Protein AF-A0A0C9Y1H5-F1 (afdb_monomer_lite)

Secondary structure (DSSP, 8-state):
-EEE--TTSSHHHHHHHHH--TTS---SS--GGGGS-EEEEEE-TT--EEEEEE-PPTT---TT--HHHHHHHHHHHHHHHHHTT-----EEEEEETT---TTHHHHHHHHHHHHHS-GGGEEEEEE-TT-TTS-HHHHHHHHHHHHHSTTSTTHHHHHTT-EEEE--SSHHHHHHHHHHHTTSPP---HHHHHHHTT--GGGSHHHHHHHHHHHHHHHHHHHHHHHHHHHHHHHHHHHHHHHHHHHHHHHHHHHHHHHHHHHHHHHHHHHHHHHHHHHHHHHHHHHHHHHHHHHHHHHHHHHHHHHHHHHHHHHHHTT-

Sequence (320 aa):
FRIIGPTGSGKSSFIARLTGDKSIEIGHTVEPAASEVRHYNYFDESGRSVTLVDSPGFDDSREGFTDADVLGKIAAFLEITFEQDKKLSGIIYLHWITDTSGGVSRRNLVMFRKLCGALENVFVVTTGWDHWEEDRETMEKRENELMRTPGKFFQPVIAAGGQFLRHDNTKGSARRIVERLLKNHPIPLQIQIEMRDGKTLEETAAGSELAAELKKVVDELRKEVKDLKEEMAVAIAEKDEALKELEAERSKIKAEMENISNEQATANKKLQDLERAQVVSREEQARIQSLLEIVREETDRKHRDLLRSMRHQVSVIFAL

Structure (mmCIF, N/CA/C/O backbone):
data_AF-A0A0C9Y1H5-F1
#
_entry.id   AF-A0A0C9Y1H5-F1
#
loop_
_atom_site.group_PDB
_atom_site.id
_atom_site.type_symbol
_atom_site.label_atom_id
_atom_site.label_alt_id
_atom_site.label_comp_id
_atom_site.label_asym_id
_atom_site.label_entity_id
_atom_site.label_seq_id
_atom_site.pdbx_PDB_ins_code
_atom_site.Cartn_x
_atom_site.Cartn_y
_atom_site.Cartn_z
_atom_site.occupancy
_atom_site.B_iso_or_equiv
_atom_site.auth_seq_id
_atom_site.auth_comp_id
_atom_site.auth_asym_id
_atom_site.auth_atom_id
_atom_site.pdbx_PDB_model_num
ATOM 1 N N . PHE A 1 1 ? -11.802 -4.758 21.066 1.00 84.81 1 PHE A N 1
ATOM 2 C CA . PHE A 1 1 ? -11.547 -3.784 19.986 1.00 84.81 1 PHE A CA 1
ATOM 3 C C . PHE A 1 1 ? -10.405 -4.258 19.131 1.00 84.81 1 PHE A C 1
ATOM 5 O O . PHE A 1 1 ? -9.531 -4.951 19.636 1.00 84.81 1 PHE A O 1
ATOM 12 N N . ARG A 1 2 ? -10.398 -3.874 17.861 1.00 84.44 2 ARG A N 1
ATOM 13 C CA . ARG A 1 2 ? -9.287 -4.173 16.965 1.00 84.44 2 ARG A CA 1
ATOM 14 C C . ARG A 1 2 ? -8.579 -2.891 16.566 1.00 84.44 2 ARG A C 1
ATOM 16 O O . ARG A 1 2 ? -9.241 -1.880 16.353 1.00 84.44 2 ARG A O 1
ATOM 23 N N . ILE A 1 3 ? -7.257 -2.949 16.486 1.00 86.62 3 ILE A N 1
ATOM 24 C CA . ILE A 1 3 ? -6.413 -1.832 16.076 1.00 86.62 3 ILE A CA 1
ATOM 25 C C . ILE A 1 3 ? -5.843 -2.162 14.699 1.00 86.62 3 ILE A C 1
ATOM 27 O O . ILE A 1 3 ? -5.320 -3.252 14.473 1.00 86.62 3 ILE A O 1
ATOM 31 N N . ILE A 1 4 ? -6.016 -1.235 13.760 1.00 82.19 4 ILE A N 1
ATOM 32 C CA . ILE A 1 4 ? -5.611 -1.378 12.358 1.00 82.19 4 ILE A CA 1
ATOM 33 C C . ILE A 1 4 ? -4.933 -0.080 11.924 1.00 82.19 4 ILE A C 1
ATOM 35 O O . ILE A 1 4 ? -5.177 0.982 12.489 1.00 82.19 4 ILE A O 1
ATOM 39 N N . GLY A 1 5 ? -4.062 -0.160 10.931 1.00 79.38 5 GLY A N 1
ATOM 40 C CA . GLY A 1 5 ? -3.414 0.986 10.308 1.00 79.38 5 GLY A CA 1
ATOM 41 C C . GLY A 1 5 ? -2.102 0.562 9.654 1.00 79.38 5 GLY A C 1
ATOM 42 O O . GLY A 1 5 ? -1.597 -0.524 9.970 1.00 79.38 5 GLY A O 1
ATOM 43 N N . PRO A 1 6 ? -1.530 1.401 8.781 1.00 76.06 6 PRO A N 1
ATOM 44 C CA . PRO A 1 6 ? -0.281 1.088 8.101 1.00 76.06 6 PRO A CA 1
ATOM 45 C C . PRO A 1 6 ? 0.884 0.935 9.089 1.00 76.06 6 PRO A C 1
ATOM 47 O O . PRO A 1 6 ? 0.808 1.312 10.268 1.00 76.06 6 PRO A O 1
ATOM 50 N N . THR A 1 7 ? 1.980 0.339 8.632 1.00 75.44 7 THR A N 1
ATOM 51 C CA . THR A 1 7 ? 3.232 0.315 9.400 1.00 75.44 7 THR A CA 1
ATOM 52 C C . THR A 1 7 ? 3.671 1.749 9.714 1.00 75.44 7 THR A C 1
ATOM 54 O O . THR A 1 7 ? 3.521 2.647 8.895 1.00 75.44 7 THR A O 1
ATOM 57 N N . GLY A 1 8 ? 4.135 1.991 10.943 1.00 77.81 8 GLY A N 1
ATOM 58 C CA . GLY A 1 8 ? 4.508 3.336 11.400 1.00 77.81 8 GLY A CA 1
ATOM 59 C C . GLY A 1 8 ? 3.354 4.221 11.895 1.00 77.81 8 GLY A C 1
ATOM 60 O O . GLY A 1 8 ? 3.620 5.256 12.491 1.00 77.81 8 GLY A O 1
ATOM 61 N N . SER A 1 9 ? 2.082 3.809 11.789 1.00 84.00 9 SER A N 1
ATOM 62 C CA . SER A 1 9 ? 0.943 4.623 12.268 1.00 84.00 9 SER A CA 1
ATOM 63 C C . SER A 1 9 ? 0.779 4.714 13.794 1.00 84.00 9 SER A C 1
ATOM 65 O O . SER A 1 9 ? -0.205 5.257 14.283 1.00 84.00 9 SER A O 1
ATOM 67 N N . GLY A 1 10 ? 1.710 4.160 14.576 1.00 86.62 10 GLY A N 1
ATOM 68 C CA . GLY A 1 10 ? 1.688 4.263 16.038 1.00 86.62 10 GLY A CA 1
ATOM 69 C C . GLY A 1 10 ? 0.829 3.228 16.776 1.00 86.62 10 GLY A C 1
ATOM 70 O O . GLY A 1 10 ? 0.530 3.448 17.946 1.00 86.62 10 GLY A O 1
ATOM 71 N N . LYS A 1 11 ? 0.467 2.092 16.153 1.00 87.38 11 LYS A N 1
ATOM 72 C CA . LYS A 1 11 ? -0.324 1.000 16.780 1.00 87.38 11 LYS A CA 1
ATOM 73 C C . LYS A 1 11 ? 0.255 0.525 18.113 1.00 87.38 11 LYS A C 1
ATOM 75 O O . LYS A 1 11 ? -0.410 0.641 19.141 1.00 87.38 11 LYS A O 1
ATOM 80 N N . SER A 1 12 ? 1.511 0.082 18.115 1.00 86.38 12 SER A N 1
ATOM 81 C CA . SER A 1 12 ? 2.185 -0.403 19.326 1.00 86.38 12 SER A CA 1
ATOM 82 C C . SER A 1 12 ? 2.308 0.689 20.390 1.00 86.38 12 SER A C 1
ATOM 84 O O . SER A 1 12 ? 2.066 0.425 21.565 1.00 86.38 12 SER A O 1
ATOM 86 N N . SER A 1 13 ? 2.597 1.936 19.985 1.00 89.94 13 SER A N 1
ATOM 87 C CA . SER A 1 13 ? 2.644 3.078 20.910 1.00 89.94 13 SER A CA 1
ATOM 88 C C . SER A 1 13 ? 1.281 3.318 21.559 1.00 89.94 13 SER A C 1
ATOM 90 O O . SER A 1 13 ? 1.187 3.385 22.780 1.00 89.94 13 SER A O 1
ATOM 92 N N . PHE A 1 14 ? 0.202 3.360 20.772 1.00 92.88 14 PHE A N 1
ATOM 93 C CA . PHE A 1 14 ? -1.158 3.537 21.281 1.00 92.88 14 PHE A CA 1
ATOM 94 C C . PHE A 1 14 ? -1.518 2.468 22.323 1.00 92.88 14 PHE A C 1
ATOM 96 O O . PHE A 1 14 ? -2.009 2.801 23.405 1.00 92.88 14 PHE A O 1
ATOM 103 N N . ILE A 1 15 ? -1.233 1.193 22.027 1.00 91.75 15 ILE A N 1
ATOM 104 C CA . ILE A 1 15 ? -1.486 0.076 22.948 1.00 91.75 15 ILE A CA 1
ATOM 105 C C . ILE A 1 15 ? -0.667 0.251 24.225 1.00 91.75 15 ILE A C 1
ATOM 107 O O . ILE A 1 15 ? -1.241 0.220 25.310 1.00 91.75 15 ILE A O 1
ATOM 111 N N . ALA A 1 16 ? 0.637 0.508 24.113 1.00 91.50 16 ALA A N 1
ATOM 112 C CA . ALA A 1 16 ? 1.521 0.705 25.259 1.00 91.50 16 ALA A CA 1
ATOM 113 C C . ALA A 1 16 ? 1.095 1.889 26.140 1.00 91.50 16 ALA A C 1
ATOM 115 O O . ALA A 1 16 ? 1.097 1.789 27.368 1.00 91.50 16 ALA A O 1
ATOM 116 N N . ARG A 1 17 ? 0.664 3.009 25.541 1.00 93.31 17 ARG A N 1
ATOM 117 C CA . ARG A 1 17 ? 0.128 4.163 26.283 1.00 93.31 17 ARG A CA 1
ATOM 118 C C . ARG A 1 17 ? -1.149 3.809 27.035 1.00 93.31 17 ARG A C 1
ATOM 120 O O . ARG A 1 17 ? -1.330 4.265 28.164 1.00 93.31 17 ARG A O 1
ATOM 127 N N . LEU A 1 18 ? -2.025 3.023 26.418 1.00 93.38 18 LEU A N 1
ATOM 128 C CA . LEU A 1 18 ? -3.312 2.636 26.981 1.00 93.38 18 LEU A CA 1
ATOM 129 C C . LEU A 1 18 ? -3.167 1.626 28.127 1.00 93.38 18 LEU A C 1
ATOM 131 O O . LEU A 1 18 ? -3.697 1.853 29.217 1.00 93.38 18 LEU A O 1
ATOM 135 N N . THR A 1 19 ? -2.441 0.533 27.893 1.00 90.50 19 THR A N 1
ATOM 136 C CA . THR A 1 19 ? -2.248 -0.551 28.869 1.00 90.50 19 THR A CA 1
ATOM 137 C C . THR A 1 19 ? -1.247 -0.167 29.956 1.00 90.50 19 THR A C 1
ATOM 139 O O . THR A 1 19 ? -1.363 -0.621 31.091 1.00 90.50 19 THR A O 1
ATOM 142 N N . GLY A 1 20 ? -0.289 0.711 29.642 1.00 86.75 20 GLY A N 1
ATOM 143 C CA . GLY A 1 20 ? 0.871 0.980 30.491 1.00 86.75 20 GLY A CA 1
ATOM 144 C C . GLY A 1 20 ? 1.900 -0.155 30.483 1.00 86.75 20 GLY A C 1
ATOM 145 O O . GLY A 1 20 ? 2.791 -0.162 31.332 1.00 86.75 20 GLY A O 1
ATOM 146 N N . ASP A 1 21 ? 1.769 -1.107 29.557 1.00 84.88 21 ASP A N 1
ATOM 147 C CA . ASP A 1 21 ? 2.664 -2.250 29.426 1.00 84.88 21 ASP A CA 1
ATOM 148 C C . ASP A 1 21 ? 3.998 -1.819 28.804 1.00 84.88 21 ASP A C 1
ATOM 150 O O . ASP A 1 21 ? 4.060 -1.351 27.667 1.00 84.88 21 ASP A O 1
ATOM 154 N N . LYS A 1 22 ? 5.073 -1.969 29.581 1.00 78.06 22 LYS A N 1
ATOM 155 C CA . LYS A 1 22 ? 6.439 -1.606 29.183 1.00 78.06 22 LYS A CA 1
ATOM 156 C C . LYS A 1 22 ? 7.150 -2.703 28.390 1.00 78.06 22 LYS A C 1
ATOM 158 O O . LYS A 1 22 ? 8.239 -2.448 27.893 1.00 78.06 22 LYS A O 1
ATOM 163 N N . SER A 1 23 ? 6.575 -3.904 28.309 1.00 76.44 23 SER A N 1
ATOM 164 C CA . SER A 1 23 ? 7.129 -5.017 27.527 1.00 76.44 23 SER A CA 1
ATOM 165 C C . SER A 1 23 ? 6.807 -4.912 26.035 1.00 76.44 23 SER A C 1
ATOM 167 O O . SER A 1 23 ? 7.396 -5.619 25.223 1.00 76.44 23 SER A O 1
ATOM 169 N N . ILE A 1 24 ? 5.888 -4.016 25.663 1.00 77.94 24 ILE A N 1
ATOM 170 C CA . ILE A 1 24 ? 5.556 -3.747 24.268 1.00 77.94 24 ILE A CA 1
ATOM 171 C C . ILE A 1 24 ? 6.726 -2.998 23.634 1.00 77.94 24 ILE A C 1
ATOM 173 O O . ILE A 1 24 ? 6.962 -1.825 23.926 1.00 77.94 24 ILE A O 1
ATOM 177 N N . GLU A 1 25 ? 7.446 -3.681 22.751 1.00 66.00 25 GLU A N 1
ATOM 178 C CA . GLU A 1 25 ? 8.516 -3.085 21.962 1.00 66.00 25 GLU A CA 1
ATOM 179 C C . GLU A 1 25 ? 7.945 -2.015 21.020 1.00 66.00 25 GLU A C 1
ATOM 181 O O . GLU A 1 25 ? 7.149 -2.286 20.117 1.00 66.00 25 GLU A O 1
ATOM 186 N N . ILE A 1 26 ? 8.344 -0.766 21.261 1.00 65.69 26 ILE A N 1
ATOM 187 C CA . ILE A 1 26 ? 8.056 0.381 20.402 1.00 65.69 26 ILE A CA 1
ATOM 188 C C . ILE A 1 26 ? 9.334 0.641 19.606 1.00 65.69 26 ILE A C 1
ATOM 190 O O . ILE A 1 26 ? 10.298 1.180 20.144 1.00 65.69 26 ILE A O 1
ATOM 194 N N . GLY A 1 27 ? 9.361 0.232 18.340 1.00 50.47 27 GLY A N 1
ATOM 195 C CA . GLY A 1 27 ? 10.538 0.364 17.484 1.00 50.47 27 GLY A CA 1
ATOM 196 C C . GLY A 1 27 ? 10.175 0.718 16.045 1.00 50.47 27 GLY A C 1
ATOM 197 O O . GLY A 1 27 ? 9.124 0.326 15.544 1.00 50.47 27 GLY A O 1
ATOM 198 N N . HIS A 1 28 ? 11.064 1.470 15.391 1.00 44.12 28 HIS A N 1
ATOM 199 C CA . HIS A 1 28 ? 11.051 1.735 13.944 1.00 44.12 28 HIS A CA 1
ATOM 200 C C . HIS A 1 28 ? 11.725 0.610 13.137 1.00 44.12 28 HIS A C 1
ATOM 202 O O . HIS A 1 28 ? 11.784 0.667 11.911 1.00 44.12 28 HIS A O 1
ATOM 208 N N . THR A 1 29 ? 12.262 -0.401 13.821 1.00 36.56 29 THR A N 1
ATOM 209 C CA . THR A 1 29 ? 12.880 -1.581 13.227 1.00 36.56 29 THR A CA 1
ATOM 210 C C . THR A 1 29 ? 11.805 -2.572 12.799 1.00 36.56 29 THR A C 1
ATOM 212 O O . THR A 1 29 ? 10.995 -3.032 13.601 1.00 36.56 29 THR A O 1
ATOM 215 N N . VAL A 1 30 ? 11.808 -2.887 11.505 1.00 41.94 30 VAL A N 1
ATOM 216 C CA . VAL A 1 30 ? 10.928 -3.847 10.827 1.00 41.94 30 VAL A CA 1
ATOM 217 C C . VAL A 1 30 ? 11.330 -5.285 11.201 1.00 41.94 30 VAL A C 1
ATOM 219 O O . VAL A 1 30 ?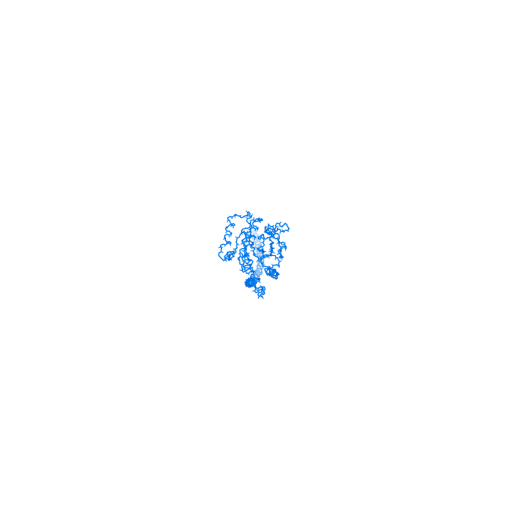 11.660 -6.097 10.344 1.00 41.94 30 VAL A O 1
ATOM 222 N N . GLU A 1 31 ? 11.361 -5.610 12.493 1.00 37.72 31 GLU A N 1
ATOM 223 C CA . GLU A 1 31 ? 11.489 -6.993 12.961 1.00 37.72 31 GLU A CA 1
ATOM 224 C C . GLU A 1 31 ? 10.101 -7.637 13.146 1.00 37.72 31 GLU A C 1
ATOM 226 O O . GLU A 1 31 ? 9.101 -6.928 13.292 1.00 37.72 31 GLU A O 1
ATOM 231 N N . PRO A 1 32 ? 9.984 -8.981 13.091 1.00 43.03 32 PRO A N 1
ATOM 232 C CA . PRO A 1 32 ? 8.758 -9.703 12.731 1.00 43.03 32 PRO A CA 1
ATOM 233 C C . PRO A 1 32 ? 7.642 -9.694 13.787 1.00 43.03 32 PRO A C 1
ATOM 235 O O . PRO A 1 32 ? 6.776 -10.560 13.769 1.00 43.03 32 PRO A O 1
ATOM 238 N N . ALA A 1 33 ? 7.605 -8.723 14.697 1.00 42.78 33 ALA A N 1
ATOM 239 C CA . ALA A 1 33 ? 6.589 -8.622 15.737 1.00 42.78 33 ALA A CA 1
ATOM 240 C C . ALA A 1 33 ? 5.158 -8.448 15.187 1.00 42.78 33 ALA A C 1
ATOM 242 O O . ALA A 1 33 ? 4.194 -8.804 15.861 1.00 42.78 33 ALA A O 1
ATOM 243 N N . ALA A 1 34 ? 5.018 -7.952 13.953 1.00 49.59 34 ALA A N 1
ATOM 244 C CA . ALA A 1 34 ? 3.736 -7.703 13.297 1.00 49.59 34 ALA A CA 1
ATOM 245 C C . ALA A 1 34 ? 3.203 -8.892 12.473 1.00 49.59 34 ALA A C 1
ATOM 247 O O . ALA A 1 34 ? 2.250 -8.719 11.723 1.00 49.59 34 ALA A O 1
ATOM 248 N N . SER A 1 35 ? 3.826 -10.081 12.480 1.00 52.34 35 SER A N 1
ATOM 249 C CA . SER A 1 35 ? 3.322 -11.224 11.686 1.00 52.34 35 SER A CA 1
ATOM 250 C C . SER A 1 35 ? 2.204 -11.999 12.391 1.00 52.34 35 SER A C 1
ATOM 252 O O . SER A 1 35 ? 1.493 -12.750 11.727 1.00 52.34 35 SER A O 1
ATOM 254 N N . GLU A 1 36 ? 1.999 -11.809 13.692 1.00 62.31 36 GLU A N 1
ATOM 255 C CA . GLU A 1 36 ? 0.990 -12.527 14.474 1.00 62.31 36 GLU A CA 1
ATOM 256 C C . GLU A 1 36 ? -0.074 -11.580 15.026 1.00 62.31 36 GLU A C 1
ATOM 258 O O . GLU A 1 36 ? 0.200 -10.422 15.342 1.00 62.31 36 GLU A O 1
ATOM 263 N N . VAL A 1 37 ? -1.305 -12.081 15.144 1.00 70.56 37 VAL A N 1
ATOM 264 C CA . VAL A 1 37 ? -2.388 -11.366 15.824 1.00 70.56 37 VAL A CA 1
ATOM 265 C C . VAL A 1 37 ? -2.118 -11.423 17.326 1.00 70.56 37 VAL A C 1
ATOM 267 O O . VAL A 1 37 ? -2.074 -12.507 17.908 1.00 70.56 37 VAL A O 1
ATOM 270 N N . ARG A 1 38 ? -1.925 -10.265 17.962 1.00 79.12 38 ARG A N 1
ATOM 271 C CA . ARG A 1 38 ? -1.592 -10.169 19.390 1.00 79.12 38 ARG A CA 1
ATOM 272 C C . ARG A 1 38 ? -2.760 -9.642 20.202 1.00 79.12 38 ARG A C 1
ATOM 274 O O . ARG A 1 38 ? -3.546 -8.813 19.748 1.00 79.12 38 ARG A O 1
ATOM 281 N N . H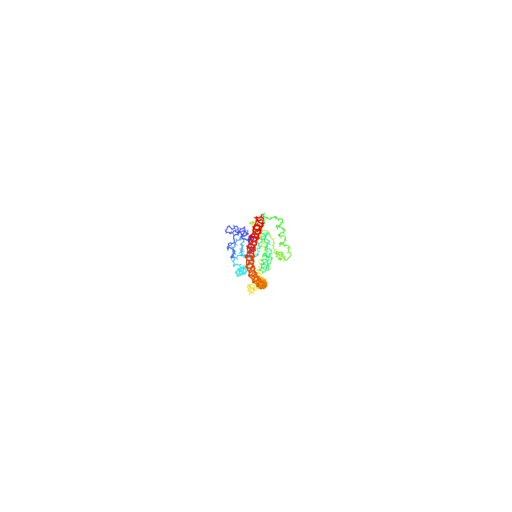IS A 1 39 ? -2.835 -10.113 21.439 1.00 83.00 39 HIS A N 1
ATOM 282 C CA . HIS A 1 39 ? -3.885 -9.765 22.380 1.00 83.00 39 HIS A CA 1
ATOM 283 C C . HIS A 1 39 ? -3.319 -8.988 23.554 1.00 83.00 39 HIS A C 1
ATOM 285 O O . HIS A 1 39 ? -2.407 -9.452 24.232 1.00 83.00 39 HIS A O 1
ATOM 291 N N . TYR A 1 40 ? -3.928 -7.845 23.839 1.00 87.88 40 TYR A N 1
ATOM 292 C CA . TYR A 1 40 ? -3.607 -7.035 25.003 1.00 87.88 40 TYR A CA 1
ATOM 293 C C . TYR A 1 40 ? -4.873 -6.778 25.803 1.00 87.88 40 TYR A C 1
ATOM 295 O O . TYR A 1 40 ? -5.926 -6.497 25.233 1.00 87.88 40 TYR A O 1
ATOM 303 N N . ASN A 1 41 ? -4.783 -6.859 27.126 1.00 87.50 41 ASN A N 1
ATOM 304 C CA . ASN A 1 41 ? -5.915 -6.577 27.998 1.00 87.50 41 ASN A CA 1
ATOM 305 C C . ASN A 1 41 ? -5.744 -5.206 28.647 1.00 87.50 41 ASN A C 1
ATOM 307 O O . ASN A 1 41 ? -4.690 -4.873 29.184 1.00 87.50 41 ASN A O 1
ATOM 311 N N . TYR A 1 42 ? -6.813 -4.425 28.606 1.00 89.56 42 TYR A N 1
ATOM 312 C CA . TYR A 1 42 ? -6.957 -3.160 29.304 1.00 89.56 42 TYR A CA 1
ATOM 313 C C . TYR A 1 42 ? -8.169 -3.256 30.230 1.00 89.56 42 TYR A C 1
ATOM 315 O O . TYR A 1 42 ? -9.185 -3.834 29.855 1.00 89.56 42 TYR A O 1
ATOM 323 N N . PHE A 1 43 ? -8.073 -2.692 31.429 1.00 89.19 43 PHE A N 1
ATOM 324 C CA . PHE A 1 43 ? -9.210 -2.568 32.335 1.00 89.19 43 PHE A CA 1
ATOM 325 C C . PHE A 1 43 ? -9.607 -1.102 32.412 1.00 89.19 43 PHE A C 1
ATOM 327 O O . PHE A 1 43 ? -8.761 -0.244 32.683 1.00 89.19 43 PHE A O 1
ATOM 334 N N . ASP A 1 44 ? -10.879 -0.817 32.145 1.00 85.94 44 ASP A N 1
ATOM 335 C CA . ASP A 1 44 ? -11.405 0.528 32.348 1.00 85.94 44 ASP A CA 1
ATOM 336 C C . ASP A 1 44 ? -11.566 0.847 33.845 1.00 85.94 44 ASP A C 1
ATOM 338 O O . ASP A 1 44 ? -11.359 0.001 34.718 1.00 85.94 44 ASP A O 1
ATOM 342 N N . GLU A 1 45 ? -11.942 2.086 34.156 1.00 83.38 45 GLU A N 1
ATOM 343 C CA . GLU A 1 45 ? -12.159 2.526 35.541 1.00 83.38 45 GLU A CA 1
ATOM 344 C C . GLU A 1 45 ? -13.268 1.763 36.276 1.00 83.38 45 GLU A C 1
ATOM 346 O O . GLU A 1 45 ? -13.267 1.724 37.504 1.00 83.38 45 GLU A O 1
ATOM 351 N N . SER A 1 46 ? -14.198 1.146 35.544 1.00 85.62 46 SER A N 1
ATOM 352 C CA . SER A 1 46 ? -15.273 0.331 36.114 1.00 85.62 46 SER A CA 1
ATOM 353 C C . SER A 1 46 ? -14.860 -1.125 36.358 1.00 85.62 46 SER A C 1
ATOM 355 O O . SER A 1 46 ? -15.654 -1.910 36.873 1.00 85.62 46 SER A O 1
ATOM 357 N N . GLY A 1 47 ? -13.629 -1.499 35.991 1.00 86.31 47 GLY A N 1
ATOM 358 C CA . GLY A 1 47 ? -13.130 -2.871 36.056 1.00 86.31 47 GLY A CA 1
ATOM 359 C C . GLY A 1 47 ? -13.557 -3.743 34.871 1.00 86.31 47 GLY A C 1
ATOM 360 O O . GLY A 1 47 ? -13.316 -4.951 34.882 1.00 86.31 47 GLY A O 1
ATOM 361 N N . ARG A 1 48 ? -14.167 -3.169 33.826 1.00 87.38 48 ARG A N 1
ATOM 362 C CA . ARG A 1 48 ? -14.511 -3.902 32.603 1.00 87.38 48 ARG A CA 1
ATOM 363 C C . ARG A 1 48 ? -13.233 -4.246 31.848 1.00 87.38 48 ARG A C 1
ATOM 365 O O . ARG A 1 48 ? -12.429 -3.368 31.535 1.00 87.38 48 ARG A O 1
ATOM 372 N N . SER A 1 49 ? -13.076 -5.522 31.508 1.00 88.25 49 SER A N 1
ATOM 373 C CA . SER A 1 49 ? -11.972 -5.978 30.666 1.00 88.25 49 SER A CA 1
ATOM 374 C C . SER A 1 49 ? -12.243 -5.662 29.195 1.00 88.25 49 SER A C 1
ATOM 376 O O . SER A 1 49 ? -13.313 -5.956 28.659 1.00 8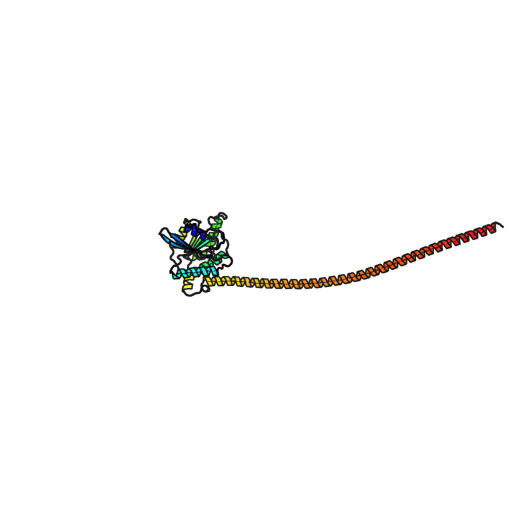8.25 49 SER A O 1
ATOM 378 N N . VAL A 1 50 ? -11.253 -5.068 28.543 1.00 87.88 50 VAL A N 1
ATOM 379 C CA . VAL A 1 50 ? -11.235 -4.731 27.126 1.00 87.88 50 VAL A CA 1
ATOM 380 C C . VAL A 1 50 ? -10.055 -5.445 26.491 1.00 87.88 50 VAL A C 1
ATOM 382 O O . VAL A 1 50 ? -8.900 -5.128 26.770 1.00 87.88 50 VAL A O 1
ATOM 385 N N . THR A 1 51 ? -10.342 -6.375 25.586 1.00 87.25 51 THR A N 1
ATOM 386 C CA . THR A 1 51 ? -9.306 -7.003 24.765 1.00 87.25 51 THR A CA 1
ATOM 387 C C . THR A 1 51 ? -9.046 -6.149 23.529 1.00 87.25 51 THR A C 1
ATOM 389 O O . THR A 1 51 ? -9.957 -5.873 22.740 1.00 87.25 51 THR A O 1
ATOM 392 N N . LEU A 1 52 ? -7.801 -5.723 23.366 1.00 87.75 52 LEU A N 1
ATOM 393 C CA . LEU A 1 52 ? -7.263 -5.075 22.181 1.00 87.75 52 LEU A CA 1
ATOM 394 C C . LEU A 1 52 ? -6.594 -6.145 21.329 1.00 87.75 52 LEU A C 1
ATOM 396 O O . LEU A 1 52 ? -5.759 -6.905 21.816 1.00 87.75 52 LEU A O 1
ATOM 400 N N . VAL A 1 53 ? -6.985 -6.194 20.067 1.00 83.19 53 VAL A N 1
ATOM 401 C CA . VAL A 1 53 ? -6.408 -7.091 19.076 1.00 83.19 53 VAL A CA 1
ATOM 402 C C . VAL A 1 53 ? -5.525 -6.246 18.177 1.00 83.19 53 VAL A C 1
ATOM 404 O O . VAL A 1 53 ? -6.040 -5.398 17.442 1.00 83.19 53 VAL A O 1
ATOM 407 N N . ASP A 1 54 ? -4.218 -6.451 18.276 1.00 81.38 54 ASP A N 1
ATOM 408 C CA . ASP A 1 54 ? -3.253 -5.896 17.337 1.00 81.38 54 ASP A CA 1
ATOM 409 C C . ASP A 1 54 ? -3.097 -6.862 16.168 1.00 81.38 54 ASP A C 1
ATOM 411 O O . ASP A 1 54 ? -2.978 -8.074 16.355 1.00 81.38 54 ASP A O 1
ATOM 415 N N . SER A 1 55 ? -3.151 -6.329 14.957 1.00 70.12 55 SER A N 1
ATOM 416 C CA . SER A 1 55 ? -3.057 -7.120 13.736 1.00 70.12 55 SER A CA 1
ATOM 417 C C . SER A 1 55 ? -2.142 -6.421 12.740 1.00 70.12 55 SER A C 1
ATOM 419 O O . SER A 1 55 ? -2.134 -5.184 12.715 1.00 70.12 55 SER A O 1
ATOM 421 N N . PRO A 1 56 ? -1.430 -7.181 11.887 1.00 66.31 56 PRO A N 1
ATOM 422 C CA . PRO A 1 56 ? -0.745 -6.597 10.745 1.00 66.31 56 PRO A CA 1
ATOM 423 C C . PRO A 1 56 ? -1.696 -5.693 9.945 1.00 66.31 56 PRO A C 1
ATOM 425 O O . PRO A 1 56 ? -2.889 -5.987 9.810 1.00 66.31 56 PRO A O 1
ATOM 428 N N . GLY A 1 57 ? -1.172 -4.568 9.458 1.00 66.00 57 GLY A N 1
ATOM 429 C CA . GLY A 1 57 ? -1.897 -3.718 8.515 1.00 66.00 57 GLY A CA 1
ATOM 430 C C . GLY A 1 57 ? -1.864 -4.333 7.119 1.00 66.00 57 GLY A C 1
ATOM 431 O O . GLY A 1 57 ? -0.955 -5.100 6.815 1.00 66.00 57 GLY A O 1
ATOM 432 N N . PHE A 1 58 ? -2.823 -3.972 6.266 1.00 62.41 58 PHE A N 1
ATOM 433 C CA . PHE A 1 58 ? -2.595 -4.088 4.823 1.00 62.41 58 PHE A CA 1
ATOM 434 C C . PHE A 1 58 ? -1.463 -3.116 4.444 1.00 62.41 58 PHE A C 1
ATOM 436 O O . PHE A 1 58 ? -1.205 -2.174 5.201 1.00 62.41 58 PHE A O 1
ATOM 443 N N . ASP A 1 59 ? -0.760 -3.348 3.341 1.00 62.06 59 ASP A N 1
ATOM 444 C CA . ASP A 1 59 ? 0.470 -2.627 2.957 1.00 62.06 59 ASP A CA 1
ATOM 445 C C . ASP A 1 59 ? 1.696 -2.893 3.848 1.00 62.06 59 ASP A C 1
ATOM 447 O O . ASP A 1 59 ? 2.616 -2.075 3.963 1.00 62.06 59 ASP A O 1
ATOM 451 N N . ASP A 1 60 ? 1.725 -4.045 4.502 1.00 63.03 60 ASP A N 1
ATOM 452 C CA . ASP A 1 60 ? 2.910 -4.487 5.215 1.00 63.03 60 ASP A CA 1
ATOM 453 C C . ASP A 1 60 ? 3.970 -4.962 4.210 1.00 63.03 60 ASP A C 1
ATOM 455 O O . ASP A 1 60 ? 3.925 -6.082 3.712 1.00 63.03 60 ASP A O 1
ATOM 459 N N . SER A 1 61 ? 4.922 -4.082 3.890 1.00 55.06 61 SER A N 1
ATOM 460 C CA . SER A 1 61 ? 5.950 -4.286 2.861 1.00 55.06 61 SER A CA 1
ATOM 461 C C . SER A 1 61 ? 7.070 -5.256 3.264 1.00 55.06 61 SER A C 1
ATOM 463 O O . SER A 1 61 ? 8.196 -5.140 2.774 1.00 55.06 61 SER A O 1
ATOM 465 N N . ARG A 1 62 ? 6.811 -6.173 4.199 1.00 64.19 62 ARG A N 1
ATOM 466 C CA . ARG A 1 62 ? 7.766 -7.220 4.572 1.00 64.19 62 ARG A CA 1
ATOM 467 C C . ARG A 1 62 ? 7.882 -8.236 3.441 1.00 64.19 62 ARG A C 1
ATOM 469 O O . ARG A 1 62 ? 6.892 -8.653 2.846 1.00 64.19 62 ARG A O 1
ATOM 476 N N . GLU A 1 63 ? 9.113 -8.640 3.154 1.00 51.88 63 GLU A N 1
ATOM 477 C CA . GLU A 1 63 ? 9.405 -9.599 2.094 1.00 51.88 63 GLU A CA 1
ATOM 478 C C . GLU A 1 63 ? 8.645 -10.917 2.329 1.00 51.88 63 GLU A C 1
ATOM 480 O O . GLU A 1 63 ? 8.713 -11.505 3.409 1.00 51.88 63 GLU A O 1
ATOM 485 N N . GLY A 1 64 ? 7.879 -11.354 1.325 1.00 56.00 64 GLY A N 1
ATOM 486 C CA . GLY A 1 64 ? 7.082 -12.582 1.389 1.00 56.00 64 GLY A CA 1
ATOM 487 C C . GLY A 1 64 ? 5.771 -12.492 2.180 1.00 56.00 64 GLY A C 1
ATOM 488 O O . GLY A 1 64 ? 5.157 -13.530 2.409 1.00 56.00 64 GLY A O 1
ATOM 489 N N . PHE A 1 65 ? 5.328 -11.299 2.593 1.00 66.75 65 PHE A N 1
ATOM 490 C CA . PHE A 1 65 ? 4.042 -11.099 3.264 1.00 66.75 65 PHE A CA 1
ATOM 491 C C . PHE A 1 65 ? 3.105 -10.255 2.393 1.00 66.75 65 PHE A C 1
ATOM 493 O O . PHE A 1 65 ? 3.449 -9.147 1.990 1.00 66.75 65 PHE A O 1
ATOM 500 N N . THR A 1 66 ? 1.934 -10.796 2.057 1.00 71.19 66 THR A N 1
ATOM 501 C CA . THR A 1 66 ? 0.993 -10.182 1.109 1.00 71.19 66 THR A CA 1
ATOM 502 C C . THR A 1 66 ? -0.299 -9.727 1.787 1.00 71.19 66 THR A C 1
ATOM 504 O O . THR A 1 66 ? -0.676 -10.229 2.846 1.00 71.19 66 THR A O 1
ATOM 507 N N . ASP A 1 67 ? -1.049 -8.829 1.142 1.00 73.19 67 ASP A N 1
ATOM 508 C CA . ASP A 1 67 ? -2.379 -8.424 1.624 1.00 73.19 67 ASP A CA 1
ATOM 509 C C . ASP A 1 67 ? -3.364 -9.607 1.709 1.00 73.19 67 ASP A C 1
ATOM 511 O O . ASP A 1 67 ? -4.267 -9.602 2.548 1.00 73.19 67 ASP A O 1
ATOM 515 N N . ALA A 1 68 ? -3.164 -10.656 0.900 1.00 74.06 68 ALA A N 1
ATOM 516 C CA . ALA A 1 68 ? -3.919 -11.904 1.003 1.00 74.06 68 ALA A CA 1
ATOM 517 C C . ALA A 1 68 ? -3.605 -12.654 2.307 1.00 74.06 68 ALA A C 1
ATOM 519 O O . ALA A 1 68 ? -4.523 -13.141 2.969 1.00 74.06 68 ALA A O 1
ATOM 520 N N . ASP A 1 69 ? -2.337 -12.681 2.727 1.00 73.69 69 ASP A N 1
ATOM 521 C CA . ASP A 1 69 ? -1.931 -13.274 4.005 1.00 73.69 69 ASP A CA 1
ATOM 522 C C . ASP A 1 69 ? -2.496 -12.484 5.190 1.00 73.69 69 ASP A C 1
ATOM 524 O O . ASP A 1 69 ? -2.952 -13.069 6.178 1.00 73.69 69 ASP A O 1
ATOM 528 N N . VAL A 1 70 ? -2.504 -11.150 5.088 1.00 75.19 70 VAL A N 1
ATOM 529 C CA . VAL A 1 70 ? -3.139 -10.267 6.077 1.00 75.19 70 VAL A CA 1
ATOM 530 C C . VAL A 1 70 ? -4.629 -10.586 6.172 1.00 75.19 70 VAL A C 1
ATOM 532 O O . VAL A 1 70 ? -5.134 -10.839 7.268 1.00 75.19 70 VAL A O 1
ATOM 535 N N . LEU A 1 71 ? -5.331 -10.637 5.037 1.00 76.12 71 LEU A N 1
ATOM 536 C CA . LEU A 1 71 ? -6.756 -10.954 4.983 1.00 76.12 71 LEU A CA 1
ATOM 537 C C . LEU A 1 71 ? -7.058 -12.345 5.565 1.00 76.12 71 LEU A C 1
ATOM 539 O O . LEU A 1 71 ? -7.991 -12.483 6.356 1.00 76.12 71 LEU A O 1
ATOM 543 N N . GLY A 1 72 ? -6.245 -13.353 5.243 1.00 75.50 72 GLY A N 1
ATOM 544 C CA . GLY A 1 72 ? -6.376 -14.711 5.775 1.00 75.50 72 GLY A CA 1
ATOM 545 C C . GLY A 1 72 ? -6.217 -14.773 7.294 1.00 75.50 72 GLY A C 1
ATOM 546 O O . GLY A 1 72 ? -7.058 -15.348 7.984 1.00 75.50 72 GLY A O 1
ATOM 547 N N . LYS A 1 73 ? -5.195 -14.107 7.848 1.00 75.88 73 LYS A N 1
ATOM 548 C CA . LYS A 1 73 ? -4.983 -14.029 9.308 1.00 75.88 73 LYS A CA 1
ATOM 549 C C . LYS A 1 73 ? -6.139 -13.338 10.022 1.00 75.88 73 LYS A C 1
ATOM 551 O O . LYS A 1 73 ? -6.532 -13.736 11.117 1.00 75.88 73 LYS A O 1
ATOM 556 N N . ILE A 1 74 ? -6.696 -12.309 9.393 1.00 74.62 74 ILE A N 1
ATOM 557 C CA . ILE A 1 74 ? -7.869 -11.596 9.891 1.00 74.62 74 ILE A CA 1
ATOM 558 C C . ILE A 1 74 ? -9.093 -12.499 9.910 1.00 74.62 74 ILE A C 1
ATOM 560 O O . ILE A 1 74 ? -9.792 -12.535 10.920 1.00 74.62 74 ILE A O 1
ATOM 564 N N . ALA A 1 75 ? -9.357 -13.200 8.811 1.00 75.00 75 ALA A N 1
ATOM 565 C CA . ALA A 1 75 ? -10.505 -14.083 8.685 1.00 75.00 75 ALA A CA 1
ATOM 566 C C . ALA A 1 75 ? -10.444 -15.213 9.719 1.00 75.00 75 ALA A C 1
ATOM 568 O O . ALA A 1 75 ? -11.385 -15.367 10.491 1.00 75.00 75 ALA A O 1
ATOM 569 N N . ALA A 1 76 ? -9.297 -15.892 9.831 1.00 76.00 76 ALA A N 1
ATOM 570 C CA . ALA A 1 76 ? -9.082 -16.951 10.817 1.00 76.00 76 ALA A CA 1
ATOM 571 C C . ALA A 1 76 ? -9.295 -16.457 12.259 1.00 76.00 76 ALA A C 1
ATOM 573 O O . ALA A 1 76 ? -9.931 -17.119 13.078 1.00 76.00 76 ALA A O 1
ATOM 574 N N . PHE A 1 77 ? -8.812 -15.252 12.576 1.00 74.19 77 PHE A N 1
ATOM 575 C CA . PHE A 1 77 ? -9.048 -14.641 13.882 1.00 74.19 77 PHE A CA 1
ATOM 576 C C . PHE A 1 77 ? -10.539 -14.358 14.144 1.00 74.19 77 PHE A C 1
ATOM 578 O O . PHE A 1 77 ? -11.063 -14.593 15.240 1.00 74.19 77 PHE A O 1
ATOM 585 N N . LEU A 1 78 ? -11.230 -13.816 13.142 1.00 71.69 78 LEU A N 1
ATOM 586 C CA . LEU A 1 78 ? -12.642 -13.467 13.245 1.00 71.69 78 LEU A CA 1
ATOM 587 C C . LEU A 1 78 ? -13.545 -14.700 13.320 1.00 71.69 78 LEU A C 1
ATOM 589 O O . LEU A 1 78 ? -14.578 -14.624 13.979 1.00 71.69 78 LEU A O 1
ATOM 593 N N . GLU A 1 79 ? -13.140 -15.812 12.713 1.00 70.12 79 GLU A N 1
ATOM 594 C CA . GLU A 1 79 ? -13.805 -17.113 12.789 1.00 70.12 79 GLU A CA 1
ATOM 595 C C . GLU A 1 79 ? -13.725 -17.696 14.209 1.00 70.12 79 GLU A C 1
ATOM 597 O O . GLU A 1 79 ? -14.759 -17.911 14.839 1.00 70.12 79 GLU A O 1
ATOM 602 N N . ILE A 1 80 ? -12.518 -17.789 14.788 1.00 69.31 80 ILE A N 1
ATOM 603 C CA . ILE A 1 80 ? -12.308 -18.275 16.168 1.00 69.31 80 ILE A CA 1
ATOM 604 C C . ILE A 1 80 ? -13.097 -17.441 17.187 1.00 69.31 80 ILE A C 1
ATOM 606 O O . ILE A 1 80 ? -13.671 -17.962 18.146 1.00 69.31 80 ILE A O 1
ATOM 610 N N . THR A 1 81 ? -13.111 -16.117 17.023 1.00 67.19 81 THR A N 1
ATOM 611 C CA . THR A 1 81 ? -13.838 -15.235 17.950 1.00 67.19 81 THR A CA 1
ATOM 612 C C . THR A 1 81 ? -15.348 -15.295 17.764 1.00 67.19 81 THR A C 1
ATOM 614 O O . THR A 1 81 ? -16.082 -15.165 18.747 1.00 67.19 81 THR A O 1
ATOM 617 N N . PHE A 1 82 ? -15.815 -15.543 16.542 1.00 65.25 82 PHE A N 1
ATOM 618 C CA . PHE A 1 82 ? -17.230 -15.719 16.250 1.00 65.25 82 PHE A CA 1
ATOM 619 C C . PHE A 1 82 ? -17.786 -17.014 16.856 1.00 65.25 82 PHE A C 1
ATOM 621 O O . PHE A 1 82 ? -18.848 -16.975 17.473 1.00 65.25 82 PHE A O 1
ATOM 628 N N . GLU A 1 83 ? -17.045 -18.126 16.786 1.00 64.56 83 GLU A N 1
ATOM 629 C CA . GLU A 1 83 ? -17.420 -19.394 17.441 1.00 64.56 83 GLU A CA 1
ATOM 630 C C . GLU A 1 83 ? -17.593 -19.255 18.963 1.00 64.56 83 GLU A C 1
ATOM 632 O O . GLU A 1 83 ? -18.368 -19.979 19.584 1.00 64.56 83 GLU A O 1
ATOM 637 N N . GLN A 1 84 ? -16.904 -18.287 19.572 1.00 66.06 84 GLN A N 1
ATOM 638 C CA . GLN A 1 84 ? -16.996 -17.978 21.000 1.00 66.06 84 GLN A CA 1
ATOM 639 C C . GLN A 1 84 ? -18.100 -16.956 21.344 1.00 66.06 84 GLN A C 1
ATOM 641 O O . GLN A 1 84 ? -18.110 -16.444 22.465 1.00 66.06 84 GLN A O 1
ATOM 646 N N . ASP A 1 85 ? -18.974 -16.602 20.392 1.00 67.00 85 ASP A N 1
ATOM 647 C CA . ASP A 1 85 ? -19.972 -15.514 20.475 1.00 67.00 85 ASP A CA 1
ATOM 648 C C . ASP A 1 85 ? -19.368 -14.158 20.908 1.00 67.00 85 ASP A C 1
ATOM 650 O O . ASP A 1 85 ? -20.029 -13.272 21.459 1.00 67.00 85 ASP A O 1
ATOM 654 N N . LYS A 1 86 ? -18.067 -13.955 20.649 1.00 68.44 86 LYS A N 1
ATOM 655 C CA . LYS A 1 86 ? -17.382 -12.693 20.939 1.00 68.44 86 LYS A CA 1
ATOM 656 C C . LYS A 1 86 ? -17.495 -11.769 19.739 1.00 68.44 86 LYS A C 1
ATOM 658 O O . LYS A 1 86 ? -16.785 -11.893 18.744 1.00 68.44 86 LYS A O 1
ATOM 663 N N . LYS A 1 87 ? -18.372 -10.777 19.863 1.00 70.00 87 LYS A N 1
ATOM 664 C CA . LYS A 1 87 ? -18.545 -9.726 18.853 1.00 70.00 87 LYS A CA 1
ATOM 665 C C . LYS A 1 87 ? -17.475 -8.657 19.004 1.00 70.00 87 LYS A C 1
ATOM 667 O O . LYS A 1 87 ? -17.156 -8.223 20.114 1.00 70.00 87 LYS A O 1
ATOM 672 N N . LEU A 1 88 ? -16.956 -8.175 17.878 1.00 73.50 88 LEU A N 1
ATOM 673 C CA . LEU A 1 88 ? -16.067 -7.029 17.903 1.00 73.50 88 LEU A CA 1
ATOM 674 C C . LEU A 1 88 ? -16.868 -5.766 18.245 1.00 73.50 88 LEU A C 1
ATOM 676 O O . LEU A 1 88 ? -17.750 -5.347 17.505 1.00 73.50 88 LEU A O 1
ATOM 680 N N . SER A 1 89 ? -16.539 -5.133 19.369 1.00 76.69 89 SER A N 1
ATOM 681 C CA . SER A 1 89 ? -17.209 -3.901 19.809 1.00 76.69 89 SER A CA 1
ATOM 682 C C . SER A 1 89 ? -16.869 -2.665 18.963 1.00 76.69 89 SER A C 1
ATOM 684 O O . SER A 1 89 ? -17.536 -1.648 19.082 1.00 76.69 89 SER A O 1
ATOM 686 N N . GLY A 1 90 ? -15.822 -2.730 18.137 1.00 81.19 90 GLY A N 1
ATOM 687 C CA . GLY A 1 90 ? -15.406 -1.631 17.270 1.00 81.19 90 GLY A CA 1
ATOM 688 C C . GLY A 1 90 ? -13.942 -1.698 16.852 1.00 81.19 90 GLY A C 1
ATOM 689 O O . GLY A 1 90 ? -13.157 -2.506 17.376 1.00 81.19 90 GLY A O 1
ATOM 690 N N . ILE A 1 91 ? -13.596 -0.844 15.892 1.00 86.44 91 ILE A N 1
ATOM 691 C CA . ILE A 1 91 ? -12.277 -0.782 15.266 1.00 86.44 91 ILE A CA 1
ATOM 692 C C . ILE A 1 91 ? -11.690 0.614 15.415 1.00 86.44 91 ILE A C 1
ATOM 694 O O . ILE A 1 91 ? -12.364 1.617 15.197 1.00 86.44 91 ILE A O 1
ATOM 698 N N . ILE A 1 92 ? -10.410 0.656 15.762 1.00 90.19 92 ILE A N 1
ATOM 699 C CA . ILE A 1 92 ? -9.599 1.862 15.818 1.00 90.19 92 ILE A CA 1
ATOM 700 C C . ILE A 1 92 ? -8.633 1.809 14.632 1.00 90.19 92 ILE A C 1
ATOM 702 O O . ILE A 1 92 ? -7.729 0.974 14.609 1.00 90.19 92 ILE A O 1
ATOM 706 N N . TYR A 1 93 ? -8.841 2.678 13.644 1.00 88.50 93 TYR A N 1
ATOM 707 C CA . TYR A 1 93 ? -7.935 2.847 12.512 1.00 88.50 93 TYR A CA 1
ATOM 708 C C . TYR A 1 93 ? -6.962 3.987 12.812 1.00 88.50 93 TYR A C 1
ATOM 710 O O . TYR A 1 93 ? -7.374 5.146 12.864 1.00 88.50 93 TYR A O 1
ATOM 718 N N . LEU A 1 94 ? -5.683 3.673 13.014 1.00 89.69 94 LEU A N 1
ATOM 719 C CA . LEU A 1 94 ? -4.637 4.664 13.245 1.00 89.69 94 LEU A CA 1
ATOM 720 C C . LEU A 1 94 ? -4.032 5.145 11.929 1.00 89.69 94 LEU A C 1
ATOM 722 O O . LEU A 1 94 ? -3.606 4.338 11.101 1.00 89.69 94 LEU A O 1
ATOM 726 N N . HIS A 1 95 ? -3.932 6.461 11.780 1.00 88.06 95 HIS A N 1
ATOM 727 C CA . HIS A 1 95 ? -3.301 7.112 10.640 1.00 88.06 95 HIS A CA 1
ATOM 728 C C . HIS A 1 95 ? -2.314 8.174 11.116 1.00 88.06 95 HIS A C 1
ATOM 730 O O . HIS A 1 95 ? -2.657 9.018 11.942 1.00 88.06 95 HIS A O 1
ATOM 736 N N . TRP A 1 96 ? -1.096 8.156 10.584 1.00 89.31 96 TRP A N 1
ATOM 737 C CA . TRP A 1 96 ? -0.122 9.197 10.883 1.00 89.31 96 TRP A CA 1
ATOM 738 C C . TRP A 1 96 ? -0.505 10.485 10.146 1.00 89.31 96 TRP A C 1
ATOM 740 O O . TRP A 1 96 ? -0.723 10.453 8.940 1.00 89.31 96 TRP A O 1
ATOM 750 N N . ILE A 1 97 ? -0.627 11.611 10.852 1.00 90.19 97 ILE A N 1
ATOM 751 C CA . ILE A 1 97 ? -1.207 12.843 10.289 1.00 90.19 97 ILE A CA 1
ATOM 752 C C . ILE A 1 97 ? -0.406 13.414 9.113 1.00 90.19 97 ILE A C 1
ATOM 754 O O . ILE A 1 97 ? -0.996 13.983 8.197 1.00 90.19 97 ILE A O 1
ATOM 758 N N . THR A 1 98 ? 0.911 13.214 9.114 1.00 84.44 98 THR A N 1
ATOM 759 C CA . THR A 1 98 ? 1.813 13.692 8.059 1.00 84.44 98 THR A CA 1
ATOM 760 C C . THR A 1 98 ? 1.983 12.695 6.909 1.00 84.44 98 THR A C 1
ATOM 762 O O . THR A 1 98 ? 2.719 12.946 5.957 1.00 84.44 98 THR A O 1
ATOM 765 N N . ASP A 1 99 ? 1.297 11.548 6.956 1.00 78.06 99 ASP A N 1
ATOM 766 C CA . ASP A 1 99 ? 1.406 10.550 5.900 1.00 78.06 99 ASP A CA 1
ATOM 767 C C . ASP A 1 99 ? 0.786 11.069 4.588 1.00 78.06 99 ASP A C 1
ATOM 769 O O . ASP A 1 99 ? -0.420 11.334 4.445 1.00 78.06 99 ASP A O 1
ATOM 773 N N . THR A 1 100 ? 1.656 11.230 3.595 1.00 66.56 100 THR A N 1
ATOM 774 C CA . THR A 1 100 ? 1.319 11.694 2.248 1.00 66.56 100 THR A CA 1
ATOM 775 C C . THR A 1 100 ? 1.140 10.548 1.259 1.00 66.56 100 THR A C 1
ATOM 777 O O . THR A 1 100 ? 0.835 10.819 0.096 1.00 66.56 100 THR A O 1
ATOM 780 N N . SER A 1 101 ? 1.244 9.287 1.706 1.00 57.53 101 SER A N 1
ATOM 781 C CA . SER A 1 101 ? 1.123 8.061 0.901 1.00 57.53 101 SER A CA 1
ATOM 782 C C . SER A 1 101 ? -0.309 7.857 0.386 1.00 57.53 101 SER A C 1
ATOM 784 O O . SER A 1 101 ? -1.033 6.932 0.756 1.00 57.53 101 SER A O 1
ATOM 786 N N . GLY A 1 102 ? -0.755 8.757 -0.487 1.00 52.75 102 GLY A N 1
ATOM 787 C CA . GLY A 1 102 ? -2.134 8.892 -0.937 1.00 52.75 102 GLY A CA 1
ATOM 788 C C . GLY A 1 102 ? -2.648 7.720 -1.772 1.00 52.75 102 GLY A C 1
ATOM 789 O O . GLY A 1 102 ? -3.850 7.653 -1.998 1.00 52.75 102 GLY A O 1
ATOM 790 N N . GLY A 1 103 ? -1.789 6.800 -2.226 1.00 50.69 103 GLY A N 1
ATOM 791 C CA . GLY A 1 103 ? -2.187 5.592 -2.965 1.00 50.69 103 GLY A CA 1
ATOM 792 C C . GLY A 1 103 ? -2.367 4.358 -2.076 1.00 50.69 103 GLY A C 1
ATOM 793 O O . GLY A 1 103 ? -3.393 3.690 -2.153 1.00 50.69 103 GLY A O 1
ATOM 794 N N . VAL A 1 104 ? -1.391 4.108 -1.207 1.00 48.28 104 VAL A N 1
ATOM 795 C CA . VAL A 1 104 ? -1.290 2.949 -0.302 1.00 48.28 104 VAL A CA 1
ATOM 796 C C . VAL A 1 104 ? -2.372 3.035 0.787 1.00 48.28 104 VAL A C 1
ATOM 798 O O . VAL A 1 104 ? -3.268 2.198 0.857 1.00 48.28 104 VAL A O 1
ATOM 801 N N . SER A 1 105 ? -2.457 4.184 1.470 1.00 58.69 105 SER A N 1
ATOM 802 C CA . SER A 1 105 ? -3.504 4.479 2.465 1.00 58.69 105 SER A CA 1
ATOM 803 C C . SER A 1 105 ? -4.932 4.380 1.896 1.00 58.69 105 SER A C 1
ATOM 805 O O . SER A 1 105 ? -5.868 3.988 2.593 1.00 58.69 105 SER A O 1
ATOM 807 N N . ARG A 1 106 ? -5.129 4.669 0.600 1.00 63.00 106 ARG A N 1
ATOM 808 C CA . ARG A 1 106 ? -6.440 4.530 -0.054 1.00 63.00 106 ARG A CA 1
ATOM 809 C C . ARG A 1 106 ? -6.870 3.076 -0.240 1.00 63.00 106 ARG A C 1
ATOM 811 O O . ARG A 1 106 ? -8.041 2.796 0.010 1.00 63.00 106 ARG A O 1
ATOM 818 N N . ARG A 1 107 ? -5.973 2.181 -0.668 1.00 64.19 107 ARG A N 1
ATOM 819 C CA . ARG A 1 107 ? -6.280 0.746 -0.847 1.00 64.19 107 ARG A CA 1
ATOM 820 C C . ARG A 1 107 ? -6.634 0.107 0.487 1.00 64.19 107 ARG A C 1
ATOM 822 O O . ARG A 1 107 ? -7.714 -0.465 0.637 1.00 64.19 107 ARG A O 1
ATOM 829 N N . ASN A 1 108 ? -5.795 0.363 1.490 1.00 65.94 108 ASN A N 1
ATOM 830 C CA . ASN A 1 108 ? -6.005 -0.046 2.874 1.00 65.94 108 ASN A CA 1
ATOM 831 C C . ASN A 1 108 ? -7.395 0.362 3.380 1.00 65.94 108 ASN A C 1
ATOM 833 O O . ASN A 1 108 ? -8.126 -0.448 3.944 1.00 65.94 108 ASN A O 1
ATOM 837 N N . LEU A 1 109 ? -7.811 1.603 3.098 1.00 68.62 109 LEU A N 1
ATOM 838 C CA . LEU A 1 109 ? -9.121 2.114 3.495 1.00 68.62 109 LEU A CA 1
ATOM 839 C C . LEU A 1 109 ? -10.292 1.473 2.755 1.00 68.62 109 LEU A C 1
ATOM 841 O O . LEU A 1 109 ? -11.343 1.262 3.362 1.00 68.62 109 LEU A O 1
ATOM 845 N N . VAL A 1 110 ? -10.154 1.180 1.463 1.00 74.75 110 VAL A N 1
ATOM 846 C CA . VAL A 1 110 ? -11.204 0.482 0.709 1.00 74.75 110 VAL A CA 1
ATOM 847 C C . VAL A 1 110 ? -11.378 -0.930 1.264 1.00 74.75 110 VAL A C 1
ATOM 849 O O . VAL A 1 110 ? -12.493 -1.293 1.642 1.00 74.75 110 VAL A O 1
ATOM 852 N N . MET A 1 111 ? -10.286 -1.682 1.406 1.00 73.19 111 MET A N 1
ATOM 853 C CA . MET A 1 111 ? -10.309 -3.051 1.924 1.00 73.19 111 MET A CA 1
ATOM 854 C C . MET A 1 111 ? -10.841 -3.108 3.357 1.00 73.19 111 MET A C 1
ATOM 856 O O . MET A 1 111 ? -11.737 -3.889 3.680 1.00 73.19 111 MET A O 1
ATOM 860 N N . PHE A 1 112 ? -10.381 -2.188 4.201 1.00 74.00 112 PHE A N 1
ATOM 861 C CA . PHE A 1 112 ? -10.883 -1.994 5.552 1.00 74.00 112 PHE A CA 1
ATOM 862 C C . PHE A 1 112 ? -12.399 -1.748 5.588 1.00 74.00 112 PHE A C 1
ATOM 864 O O . PHE A 1 112 ? -13.116 -2.378 6.368 1.00 74.00 112 PHE A O 1
ATOM 871 N N . ARG A 1 113 ? -12.927 -0.875 4.723 1.00 77.19 113 ARG A N 1
ATOM 872 C CA . ARG A 1 113 ? -14.372 -0.604 4.675 1.00 77.19 113 ARG A CA 1
ATOM 873 C C . ARG A 1 113 ? -15.172 -1.842 4.279 1.00 77.19 113 ARG A C 1
ATOM 875 O O . ARG A 1 113 ? -16.245 -2.064 4.840 1.00 77.19 113 ARG A O 1
ATOM 882 N N . LYS A 1 114 ? -14.647 -2.649 3.352 1.00 79.12 114 LYS A N 1
ATOM 883 C CA . LYS A 1 114 ? -15.265 -3.910 2.915 1.00 79.12 114 LYS A CA 1
ATOM 884 C C . LYS A 1 114 ? -15.285 -4.961 4.023 1.00 79.12 114 LYS A C 1
ATOM 886 O O . LYS A 1 114 ? -16.287 -5.649 4.167 1.00 79.12 114 LYS A O 1
ATOM 891 N N . LEU A 1 115 ? -14.234 -5.030 4.842 1.00 74.94 115 LEU A N 1
ATOM 892 C CA . LEU A 1 115 ? -14.183 -5.915 6.011 1.00 74.94 115 LEU A CA 1
ATOM 893 C C . LEU A 1 115 ? -15.227 -5.558 7.065 1.00 74.94 115 LEU A C 1
ATOM 895 O O . LEU A 1 115 ? -15.834 -6.447 7.661 1.00 74.94 115 LEU A O 1
ATOM 899 N N . CYS A 1 116 ? -15.417 -4.261 7.312 1.00 73.62 116 CYS A N 1
ATOM 900 C CA . CYS A 1 116 ? -16.275 -3.799 8.394 1.00 73.62 116 CYS A CA 1
ATOM 901 C C . CYS A 1 116 ? -17.758 -3.853 8.036 1.00 73.62 116 CYS A C 1
ATOM 903 O O . CYS A 1 116 ? -18.552 -4.331 8.841 1.00 73.62 116 CYS A O 1
ATOM 905 N N . GLY A 1 117 ? -18.138 -3.338 6.862 1.00 68.94 117 GLY A N 1
ATOM 906 C CA . GLY A 1 117 ? -19.532 -3.064 6.484 1.00 68.94 117 GLY A CA 1
ATOM 907 C C . GLY A 1 117 ? -20.171 -1.942 7.304 1.00 68.94 117 GLY A C 1
ATOM 908 O O . GLY A 1 117 ? -20.530 -0.907 6.748 1.00 68.94 117 GLY A O 1
ATOM 909 N N . ALA A 1 118 ? -20.263 -2.119 8.626 1.00 71.69 118 ALA A N 1
ATOM 910 C CA . ALA A 1 118 ? -20.789 -1.141 9.575 1.00 71.69 118 ALA A CA 1
ATOM 911 C C . ALA A 1 118 ? -19.691 -0.171 10.039 1.00 71.69 118 ALA A C 1
ATOM 913 O O . ALA A 1 118 ? -18.914 -0.450 10.954 1.00 71.69 118 ALA A O 1
ATOM 914 N N . LEU A 1 119 ? -19.623 0.990 9.389 1.00 79.31 119 LEU A N 1
ATOM 915 C CA . LEU A 1 119 ? -18.605 2.009 9.666 1.00 79.31 119 LEU A CA 1
ATOM 916 C C . LEU A 1 119 ? -18.907 2.863 10.912 1.00 79.31 119 LEU A C 1
ATOM 918 O O . LEU A 1 119 ? -18.028 3.583 11.374 1.00 79.31 119 LEU A O 1
ATOM 922 N N . GLU A 1 120 ? -20.097 2.747 11.505 1.00 80.94 120 GLU A N 1
ATOM 923 C CA . GLU A 1 120 ? -20.484 3.459 12.736 1.00 80.94 120 GLU A CA 1
ATOM 924 C C . GLU A 1 120 ? -19.664 3.054 13.975 1.00 80.94 120 GLU A C 1
ATOM 926 O O . GLU A 1 120 ? -19.483 3.846 14.899 1.00 80.94 120 GLU A O 1
ATOM 931 N N . ASN A 1 121 ? -19.078 1.853 13.961 1.00 85.25 121 ASN A N 1
ATOM 932 C CA . ASN A 1 121 ? -18.165 1.365 14.999 1.00 85.25 121 ASN A CA 1
ATOM 933 C C . ASN A 1 121 ? -16.686 1.527 14.634 1.00 85.25 121 ASN A C 1
ATOM 935 O O . ASN A 1 121 ? -15.817 0.878 15.225 1.00 85.25 121 ASN A O 1
ATOM 939 N N . VAL A 1 122 ? -16.395 2.385 13.656 1.00 88.00 122 VAL A N 1
ATOM 940 C CA . VAL A 1 122 ? -15.035 2.718 13.248 1.00 88.00 122 VAL A CA 1
ATOM 941 C C . VAL A 1 122 ? -14.653 4.083 13.785 1.00 88.00 122 VAL A C 1
ATOM 943 O O . VAL A 1 122 ? -15.276 5.099 13.471 1.00 88.00 122 VAL A O 1
ATOM 946 N N . PHE A 1 123 ? -13.575 4.111 14.560 1.00 92.25 123 PHE A N 1
ATOM 947 C CA . PHE A 1 123 ? -12.913 5.338 14.970 1.00 92.25 123 PHE A CA 1
ATOM 948 C C . PHE A 1 123 ? -11.631 5.491 14.165 1.00 92.25 123 PHE A C 1
ATOM 950 O O . PHE A 1 123 ? -10.687 4.717 14.319 1.00 92.25 123 PHE A O 1
ATOM 957 N N . VAL A 1 124 ? -11.597 6.506 13.312 1.00 91.69 124 VAL A N 1
ATOM 958 C CA . VAL A 1 124 ? -10.373 6.971 12.672 1.00 91.69 124 VAL A CA 1
ATOM 959 C C . VAL A 1 124 ? -9.646 7.855 13.671 1.00 91.69 124 VAL A C 1
ATOM 961 O O . VAL A 1 124 ? -10.206 8.826 14.179 1.00 91.69 124 VAL A O 1
ATOM 964 N N . VAL A 1 125 ? -8.406 7.507 13.978 1.00 94.44 125 VAL A N 1
ATOM 965 C CA . VAL A 1 125 ? -7.599 8.199 14.973 1.00 94.44 125 VAL A CA 1
ATOM 966 C C . VAL A 1 125 ? -6.296 8.646 14.332 1.00 94.44 125 VAL A C 1
ATOM 968 O O . VAL A 1 125 ? -5.509 7.826 13.863 1.00 94.44 125 VAL A O 1
ATOM 971 N N . THR A 1 126 ? -6.054 9.950 14.327 1.00 93.88 126 THR A N 1
ATOM 972 C CA . THR A 1 126 ? -4.806 10.516 13.815 1.00 93.88 126 THR A CA 1
ATOM 973 C C . THR A 1 126 ? -3.735 10.566 14.901 1.00 93.88 126 THR A C 1
ATOM 975 O O . THR A 1 126 ? -4.007 10.975 16.032 1.00 93.88 126 THR A O 1
ATOM 978 N N . THR A 1 127 ? -2.516 10.158 14.558 1.00 93.25 127 THR A N 1
ATOM 979 C CA . THR A 1 127 ? -1.321 10.141 15.422 1.00 93.25 127 THR A CA 1
ATOM 980 C C . THR A 1 127 ? -0.229 11.051 14.854 1.00 93.25 127 THR A C 1
ATOM 982 O O . THR A 1 127 ? -0.380 11.575 13.753 1.00 93.25 127 THR A O 1
ATOM 985 N N . GLY A 1 128 ? 0.883 11.229 15.576 1.00 90.44 128 GLY A N 1
ATOM 986 C CA . GLY A 1 128 ? 2.016 12.043 15.110 1.00 90.44 128 GLY A CA 1
ATOM 987 C C . GLY A 1 128 ? 1.825 13.548 15.307 1.00 90.44 128 GLY A C 1
ATOM 988 O O . GLY A 1 128 ? 2.545 14.343 14.719 1.00 90.44 128 GLY A O 1
ATOM 989 N N . TRP A 1 129 ? 0.857 13.949 16.137 1.00 91.62 129 TRP A N 1
ATOM 990 C CA . TRP A 1 129 ? 0.591 15.352 16.486 1.00 91.62 129 TRP A CA 1
ATOM 991 C C . TRP A 1 129 ? 1.707 16.008 17.312 1.00 91.62 129 TRP A C 1
ATOM 993 O O . TRP A 1 129 ? 1.743 17.227 17.440 1.00 91.62 129 TRP A O 1
ATOM 1003 N N . ASP A 1 130 ? 2.575 15.191 17.900 1.00 85.88 130 ASP A N 1
ATOM 1004 C CA . ASP A 1 130 ? 3.763 15.560 18.663 1.00 85.88 130 ASP A CA 1
ATOM 1005 C C . ASP A 1 130 ? 5.039 15.636 17.804 1.00 85.88 130 ASP A C 1
ATOM 1007 O O . ASP A 1 130 ? 6.116 15.917 18.332 1.00 85.88 130 ASP A O 1
ATOM 1011 N N . HIS A 1 131 ? 4.932 15.414 16.488 1.00 80.56 131 HIS A N 1
ATOM 1012 C CA . HIS A 1 131 ? 6.058 15.504 15.559 1.00 80.56 131 HIS A CA 1
ATOM 1013 C C . HIS A 1 131 ? 6.364 16.965 15.210 1.00 80.56 131 HIS A C 1
ATOM 1015 O O . HIS A 1 131 ? 5.501 17.687 14.724 1.00 80.56 131 HIS A O 1
ATOM 1021 N N . TRP A 1 132 ? 7.590 17.412 15.485 1.00 74.06 132 TRP A N 1
ATOM 1022 C CA . TRP A 1 132 ? 7.982 18.829 15.436 1.00 74.06 132 TRP A CA 1
ATOM 1023 C C . TRP A 1 132 ? 8.477 19.304 14.062 1.00 74.06 132 TRP A C 1
ATOM 1025 O O . TRP A 1 132 ? 8.705 20.498 13.883 1.00 74.06 132 TRP A O 1
ATOM 1035 N N . GLU A 1 133 ? 8.677 18.389 13.110 1.00 77.19 133 GLU A N 1
ATOM 1036 C CA . GLU A 1 133 ? 9.221 18.701 11.779 1.00 77.19 133 GLU A CA 1
ATOM 1037 C C . GLU A 1 133 ? 8.209 19.405 10.863 1.00 77.19 133 GLU A C 1
ATOM 1039 O O . GLU A 1 133 ? 8.607 20.055 9.898 1.00 77.19 133 GLU A O 1
ATOM 1044 N N . GLU A 1 134 ? 6.914 19.317 11.175 1.00 78.06 134 GLU A N 1
ATOM 1045 C CA . GLU A 1 134 ? 5.847 19.990 10.437 1.00 78.06 134 GLU A CA 1
ATOM 1046 C C . GLU A 1 134 ? 5.144 21.025 11.311 1.00 78.06 134 GLU A C 1
ATOM 1048 O O . GLU A 1 134 ? 4.947 20.843 12.514 1.00 78.06 134 GLU A O 1
ATOM 1053 N N . ASP A 1 135 ? 4.750 22.140 10.699 1.00 88.00 135 ASP A N 1
ATOM 1054 C CA . ASP A 1 135 ? 3.993 23.155 11.405 1.00 88.00 135 ASP A CA 1
ATOM 1055 C C . ASP A 1 135 ? 2.548 22.688 11.649 1.00 88.00 135 ASP A C 1
ATOM 1057 O O . ASP A 1 135 ? 1.913 22.004 10.839 1.00 88.00 135 ASP A O 1
ATOM 1061 N N . ARG A 1 136 ? 1.997 23.101 12.792 1.00 89.38 136 ARG A N 1
ATOM 1062 C CA . ARG A 1 136 ? 0.655 22.696 13.220 1.00 89.38 136 ARG A CA 1
ATOM 1063 C C . ARG A 1 136 ? -0.437 23.101 12.228 1.00 89.38 136 ARG A C 1
ATOM 1065 O O . ARG A 1 136 ? -1.437 22.395 12.117 1.00 89.38 136 ARG A O 1
ATOM 1072 N N . GLU A 1 137 ? -0.272 24.217 11.522 1.00 90.94 137 GLU A N 1
ATOM 1073 C CA . GLU A 1 137 ? -1.266 24.696 10.560 1.00 90.94 137 GLU A CA 1
ATOM 1074 C C . GLU A 1 137 ? -1.343 23.762 9.343 1.00 90.94 137 GLU A C 1
ATOM 1076 O O . GLU A 1 137 ? -2.438 23.418 8.893 1.00 90.94 137 GLU A O 1
ATOM 1081 N N . THR A 1 138 ? -0.200 23.288 8.847 1.00 89.31 138 THR A N 1
ATOM 1082 C CA . THR A 1 138 ? -0.107 22.289 7.775 1.00 89.31 138 THR A CA 1
ATOM 1083 C C . THR A 1 138 ? -0.759 20.969 8.183 1.00 89.31 138 THR A C 1
ATOM 1085 O O . THR A 1 138 ? -1.592 20.441 7.440 1.00 89.31 138 THR A O 1
ATOM 1088 N N . MET A 1 139 ? -0.490 20.480 9.394 1.00 90.50 139 MET A N 1
ATOM 1089 C CA . MET A 1 139 ? -1.116 19.257 9.916 1.00 90.50 139 MET A CA 1
ATOM 1090 C C . MET A 1 139 ? -2.641 19.406 10.063 1.00 90.50 139 MET A C 1
ATOM 1092 O O . MET A 1 139 ? -3.399 18.488 9.749 1.00 90.50 139 MET A O 1
ATOM 1096 N N . GLU A 1 140 ? -3.127 20.575 10.489 1.00 92.81 140 GLU A N 1
ATOM 1097 C CA . GLU A 1 140 ? -4.564 20.866 10.594 1.00 92.81 140 GLU A CA 1
ATOM 1098 C C . GLU A 1 140 ? -5.238 21.024 9.219 1.00 92.81 140 GLU A C 1
ATOM 1100 O O . GLU A 1 140 ? -6.383 20.596 9.032 1.00 92.81 140 GLU A O 1
ATOM 1105 N N . LYS A 1 141 ? -4.543 21.577 8.217 1.00 91.31 141 LYS A N 1
ATOM 1106 C CA . LYS A 1 141 ? -5.009 21.568 6.817 1.00 91.31 141 LYS A CA 1
ATOM 1107 C C . LYS A 1 141 ? -5.131 20.141 6.298 1.00 91.31 141 LYS A C 1
ATOM 1109 O O . LYS A 1 141 ? -6.147 19.800 5.690 1.00 91.31 141 LYS A O 1
ATOM 1114 N N . ARG A 1 142 ? -4.140 19.299 6.595 1.00 89.25 142 ARG A N 1
ATOM 1115 C CA . ARG A 1 142 ? -4.136 17.887 6.216 1.00 89.25 142 ARG A CA 1
ATOM 1116 C C . ARG A 1 142 ? -5.276 17.118 6.874 1.00 89.25 142 ARG A C 1
ATOM 1118 O O . ARG A 1 142 ? -5.993 16.393 6.194 1.00 89.25 142 ARG A O 1
ATOM 1125 N N . GLU A 1 143 ? -5.515 17.335 8.164 1.00 92.19 143 GLU A N 1
ATOM 1126 C CA . GLU A 1 143 ? -6.668 16.762 8.862 1.00 92.19 143 GLU A CA 1
ATOM 1127 C C . GLU A 1 143 ? -7.988 17.129 8.168 1.00 92.19 143 GLU A C 1
ATOM 1129 O O . GLU A 1 143 ? -8.823 16.263 7.898 1.00 92.19 143 GLU A O 1
ATOM 1134 N N . ASN A 1 144 ? -8.162 18.405 7.813 1.00 91.75 144 ASN A N 1
ATOM 1135 C CA . ASN A 1 144 ? -9.354 18.857 7.102 1.00 91.75 144 ASN A CA 1
ATOM 1136 C C . ASN A 1 144 ? -9.495 18.196 5.727 1.00 91.75 144 ASN A C 1
ATOM 1138 O O . ASN A 1 144 ? -10.604 17.810 5.357 1.00 91.75 144 ASN A O 1
ATOM 1142 N N . GLU A 1 145 ? -8.402 18.029 4.984 1.00 90.25 145 GLU A N 1
ATOM 1143 C CA . GLU A 1 145 ? -8.401 17.301 3.713 1.00 90.25 145 GLU A CA 1
ATOM 1144 C C . GLU A 1 145 ? -8.858 15.845 3.910 1.00 90.25 145 GLU A C 1
ATOM 1146 O O . GLU A 1 145 ? -9.780 15.380 3.232 1.00 90.25 145 GLU A O 1
ATOM 1151 N N . LEU A 1 146 ? -8.279 15.148 4.890 1.00 88.88 146 LEU A N 1
ATOM 1152 C CA . LEU A 1 146 ? -8.592 13.760 5.232 1.00 88.88 146 LEU A CA 1
ATOM 1153 C C . LEU A 1 146 ? -10.062 13.560 5.640 1.00 88.88 146 LEU A C 1
ATOM 1155 O O . LEU A 1 146 ? -10.660 12.528 5.319 1.00 88.88 146 LEU A O 1
ATOM 1159 N N . MET A 1 147 ? -10.649 14.542 6.328 1.00 89.38 147 MET A N 1
ATOM 1160 C CA . MET A 1 147 ? -12.029 14.487 6.815 1.00 89.38 147 MET A CA 1
ATOM 1161 C C . MET A 1 147 ? -13.069 14.929 5.783 1.00 89.38 147 MET A C 1
ATOM 1163 O O . MET A 1 147 ? -14.182 14.405 5.771 1.00 89.38 147 MET A O 1
ATOM 1167 N N . ARG A 1 148 ? -12.756 15.942 4.967 1.00 88.62 148 ARG A N 1
ATOM 1168 C CA . ARG A 1 148 ? -13.769 16.685 4.197 1.00 88.62 148 ARG A CA 1
ATOM 1169 C C . ARG A 1 148 ? -13.738 16.416 2.706 1.00 88.62 148 ARG A C 1
ATOM 1171 O O . ARG A 1 148 ? -14.696 16.781 2.030 1.00 88.62 148 ARG A O 1
ATOM 1178 N N . THR A 1 149 ? -12.683 15.795 2.180 1.00 87.38 149 THR A N 1
ATOM 1179 C CA . THR A 1 149 ? -12.592 15.573 0.735 1.00 87.38 149 THR A CA 1
ATOM 1180 C C . THR A 1 149 ? -13.674 14.586 0.275 1.00 87.38 149 THR A C 1
ATOM 1182 O O . THR A 1 149 ? -13.623 13.413 0.657 1.00 87.38 149 THR A O 1
ATOM 1185 N N . PRO A 1 150 ? -14.649 15.010 -0.553 1.00 82.56 150 PRO A N 1
ATOM 1186 C CA . PRO A 1 150 ? -15.817 14.190 -0.866 1.00 82.56 150 PRO A CA 1
ATOM 1187 C C . PRO A 1 150 ? -15.443 12.869 -1.540 1.00 82.56 150 PRO A C 1
ATOM 1189 O O . PRO A 1 150 ? -14.705 12.854 -2.526 1.00 82.56 150 PRO A O 1
ATOM 1192 N N . GLY A 1 151 ? -15.947 11.753 -1.004 1.00 77.50 151 GLY A N 1
ATOM 1193 C CA . GLY A 1 151 ? -15.709 10.419 -1.562 1.00 77.50 151 GLY A CA 1
ATOM 1194 C C . GLY A 1 151 ? -14.257 9.933 -1.468 1.00 77.50 151 GLY A C 1
ATOM 1195 O O . GLY A 1 151 ? -13.922 8.906 -2.059 1.00 77.50 151 GLY A O 1
ATOM 1196 N N . LYS A 1 152 ? -13.383 10.647 -0.747 1.00 80.62 152 LYS A N 1
ATOM 1197 C CA . LYS A 1 152 ? -11.966 10.300 -0.571 1.00 80.62 152 LYS A CA 1
ATOM 1198 C C . LYS A 1 152 ? -11.623 10.149 0.913 1.00 80.62 152 LYS A C 1
ATOM 1200 O O . LYS A 1 152 ? -12.346 10.624 1.783 1.00 80.62 152 LYS A O 1
ATOM 1205 N N . PHE A 1 153 ? -10.487 9.502 1.175 1.00 83.38 153 PHE A N 1
ATOM 1206 C CA . PHE A 1 153 ? -9.912 9.342 2.513 1.00 83.38 153 PHE A CA 1
ATOM 1207 C C . PHE A 1 153 ? -10.940 8.795 3.519 1.00 83.38 153 PHE A C 1
ATOM 1209 O O . PHE A 1 153 ? -11.530 7.741 3.280 1.00 83.38 153 PHE A O 1
ATOM 1216 N N . PHE A 1 154 ? -11.171 9.514 4.618 1.00 87.38 154 PHE A N 1
ATOM 1217 C CA . PHE A 1 154 ? -12.023 9.087 5.722 1.00 87.38 154 PHE A CA 1
ATOM 1218 C C . PHE A 1 154 ? -13.413 9.720 5.694 1.00 87.38 154 PHE A C 1
ATOM 1220 O O . PHE A 1 154 ? -14.268 9.336 6.492 1.00 87.38 154 PHE A O 1
ATOM 1227 N N . GLN A 1 155 ? -13.683 10.629 4.752 1.00 88.25 155 GLN A N 1
ATOM 1228 C CA . GLN A 1 155 ? -15.001 11.243 4.598 1.00 88.25 155 GLN A CA 1
ATOM 1229 C C . GLN A 1 155 ? -16.130 10.197 4.481 1.00 88.25 155 GLN A C 1
ATOM 1231 O O . GLN A 1 155 ? -17.140 10.369 5.163 1.00 88.25 155 GLN A O 1
ATOM 1236 N N . PRO A 1 156 ? -15.984 9.077 3.736 1.00 85.19 156 PRO A N 1
ATOM 1237 C CA . PRO A 1 156 ? -17.013 8.037 3.692 1.00 85.19 156 PRO A CA 1
ATOM 1238 C C . PRO A 1 156 ? -17.259 7.326 5.030 1.00 85.19 156 PRO A C 1
ATOM 1240 O O . PRO A 1 156 ? -18.371 6.870 5.272 1.00 85.19 156 PRO A O 1
ATOM 1243 N N . VAL A 1 157 ? -16.240 7.214 5.889 1.00 86.00 157 VAL A N 1
ATOM 1244 C CA . VAL A 1 157 ? -16.377 6.625 7.234 1.00 86.00 157 VAL A CA 1
ATOM 1245 C C . VAL A 1 157 ? -17.162 7.574 8.134 1.00 86.00 157 VAL A C 1
ATOM 1247 O O . VAL A 1 157 ? -18.111 7.156 8.789 1.00 86.00 157 VAL A O 1
ATOM 1250 N N . ILE A 1 158 ? -16.820 8.864 8.092 1.00 88.88 158 ILE A N 1
ATOM 1251 C CA . ILE A 1 158 ? -17.507 9.918 8.849 1.00 88.88 158 ILE A CA 1
ATOM 1252 C C . ILE A 1 158 ? -18.971 10.037 8.403 1.00 88.88 158 ILE A C 1
ATOM 1254 O O . ILE A 1 158 ? -19.873 10.102 9.233 1.00 88.88 158 ILE A O 1
ATOM 1258 N N . ALA A 1 159 ? -19.225 10.012 7.091 1.00 89.12 159 ALA A N 1
ATOM 1259 C CA . ALA A 1 159 ? -20.575 10.074 6.531 1.00 89.12 159 ALA A CA 1
ATOM 1260 C C . ALA A 1 159 ? -21.457 8.886 6.952 1.00 89.12 159 ALA A C 1
ATOM 1262 O O . ALA A 1 159 ? -22.674 9.025 7.024 1.00 89.12 159 ALA A O 1
ATOM 1263 N N . ALA A 1 160 ? -20.846 7.738 7.247 1.00 86.19 160 ALA A N 1
ATOM 1264 C CA . ALA A 1 160 ? -21.519 6.533 7.720 1.00 86.19 160 ALA A CA 1
ATOM 1265 C C . ALA A 1 160 ? -21.604 6.440 9.260 1.00 86.19 160 ALA A C 1
ATOM 1267 O O . ALA A 1 160 ? -21.899 5.373 9.788 1.00 86.19 160 ALA A O 1
ATOM 1268 N N . GLY A 1 161 ? -21.337 7.535 9.984 1.00 88.19 161 GLY A N 1
ATOM 1269 C CA . GLY A 1 161 ? -21.477 7.612 11.443 1.00 88.19 161 GLY A CA 1
ATOM 1270 C C . GLY A 1 161 ? -20.221 7.255 12.242 1.00 88.19 161 GLY A C 1
ATOM 1271 O O . GLY A 1 161 ? -20.247 7.324 13.471 1.00 88.19 161 GLY A O 1
ATOM 1272 N N . GLY A 1 162 ? -19.117 6.906 11.576 1.00 89.25 162 GLY A N 1
ATOM 1273 C CA . GLY A 1 162 ? -17.827 6.711 12.233 1.00 89.25 162 GLY A CA 1
ATOM 1274 C C . GLY A 1 162 ? -17.272 8.016 12.810 1.00 89.25 162 GLY A C 1
ATOM 1275 O O . GLY A 1 162 ? -17.629 9.117 12.382 1.00 89.25 162 GLY A O 1
ATOM 1276 N N . GLN A 1 163 ? -16.373 7.910 13.788 1.00 92.44 163 GLN A N 1
ATOM 1277 C CA . GLN A 1 163 ? -15.763 9.083 14.424 1.00 92.44 163 GLN A CA 1
ATOM 1278 C C . GLN A 1 163 ? -14.353 9.340 13.906 1.00 92.44 163 GLN A C 1
ATOM 1280 O O . GLN A 1 163 ? -13.632 8.416 13.541 1.00 92.44 163 GLN A O 1
ATOM 1285 N N . PHE A 1 164 ? -13.952 10.610 13.930 1.00 93.06 164 PHE A N 1
ATOM 1286 C CA . PHE A 1 164 ? -12.601 11.054 13.614 1.00 93.06 164 PHE A CA 1
ATOM 1287 C C . PHE A 1 164 ? -12.025 11.793 14.827 1.00 93.06 164 PHE A C 1
ATOM 1289 O O . PHE A 1 164 ? -12.619 12.766 15.294 1.00 93.06 164 PHE A O 1
ATOM 1296 N N . LEU A 1 165 ? -10.918 11.303 15.384 1.00 95.62 165 LEU A N 1
ATOM 1297 C CA . LEU A 1 165 ? -10.359 11.752 16.662 1.00 95.62 165 LEU A CA 1
ATOM 1298 C C . LEU A 1 165 ? -8.839 11.944 16.560 1.00 95.62 165 LEU A C 1
ATOM 1300 O O . LEU A 1 165 ? -8.177 11.296 15.758 1.00 95.62 165 LEU A O 1
ATOM 1304 N N . ARG A 1 166 ? -8.269 12.786 17.426 1.00 95.75 166 ARG A N 1
ATOM 1305 C CA . ARG A 1 166 ? -6.812 12.954 17.562 1.00 95.75 166 ARG A CA 1
ATOM 1306 C C . ARG A 1 166 ? -6.280 12.144 18.746 1.00 95.75 166 ARG A C 1
ATOM 1308 O O . ARG A 1 166 ? -6.882 12.158 19.824 1.00 95.75 166 ARG A O 1
ATOM 1315 N N . HIS A 1 167 ? -5.133 11.495 18.571 1.00 96.06 167 HIS A N 1
ATOM 1316 C CA . HIS A 1 167 ? -4.345 10.890 19.642 1.00 96.06 167 HIS A CA 1
ATOM 1317 C C . HIS A 1 167 ? -3.036 11.663 19.824 1.00 96.06 167 HIS A C 1
ATOM 1319 O O . HIS A 1 167 ? -2.181 11.685 18.946 1.00 96.06 167 HIS A O 1
ATOM 1325 N N . ASP A 1 168 ? -2.883 12.280 20.994 1.00 92.44 168 ASP A N 1
ATOM 1326 C CA . ASP A 1 168 ? -1.746 13.135 21.374 1.00 92.44 168 ASP A CA 1
ATOM 1327 C C . ASP A 1 168 ? -0.581 12.349 22.012 1.00 92.44 168 ASP A C 1
ATOM 1329 O O . ASP A 1 168 ? 0.176 12.896 22.809 1.00 92.44 168 ASP A O 1
ATOM 1333 N N . ASN A 1 169 ? -0.473 11.045 21.723 1.00 91.81 169 ASN A N 1
ATOM 1334 C CA . ASN A 1 169 ? 0.547 10.147 22.280 1.00 91.81 169 ASN A CA 1
ATOM 1335 C C . ASN A 1 169 ? 0.540 10.046 23.827 1.00 91.81 169 ASN A C 1
ATOM 1337 O O . ASN A 1 169 ? 1.513 9.607 24.445 1.00 91.81 169 ASN A O 1
ATOM 1341 N N . THR A 1 170 ? -0.568 10.412 24.488 1.00 93.19 170 THR A N 1
ATOM 1342 C CA . THR A 1 170 ? -0.738 10.266 25.944 1.00 93.19 170 THR A CA 1
ATOM 1343 C C . THR A 1 170 ? -1.673 9.118 26.324 1.00 93.19 170 THR A C 1
ATOM 1345 O O . THR A 1 170 ? -2.612 8.766 25.606 1.00 93.19 170 THR A O 1
ATOM 1348 N N . LYS A 1 171 ? -1.489 8.577 27.538 1.00 93.75 171 LYS A N 1
ATOM 1349 C CA . LYS A 1 171 ? -2.440 7.628 28.146 1.00 93.75 171 LYS A CA 1
ATOM 1350 C C . LYS A 1 171 ? -3.857 8.208 28.221 1.00 93.75 171 LYS A C 1
ATOM 1352 O O . LYS A 1 171 ? -4.834 7.492 28.020 1.00 93.75 171 LYS A O 1
ATOM 1357 N N . GLY A 1 172 ? -3.965 9.511 28.490 1.00 94.50 172 GLY A N 1
ATOM 1358 C CA . GLY A 1 172 ? -5.243 10.206 28.605 1.00 94.50 172 GLY A CA 1
ATOM 1359 C C . GLY A 1 172 ? -6.039 10.200 27.301 1.00 94.50 172 GLY A C 1
ATOM 1360 O O . GLY A 1 172 ? -7.228 9.889 27.325 1.00 94.50 172 GLY A O 1
ATOM 1361 N N . SER A 1 173 ? -5.417 10.507 26.159 1.00 95.25 173 SER A N 1
ATOM 1362 C CA . SER A 1 173 ? -6.133 10.472 24.875 1.00 95.25 173 SER A CA 1
ATOM 1363 C C . SER A 1 173 ? -6.471 9.056 24.430 1.00 95.25 173 SER A C 1
ATOM 1365 O O . SER A 1 173 ? -7.607 8.834 24.013 1.00 95.25 173 SER A O 1
ATOM 1367 N N . ALA A 1 174 ? -5.554 8.094 24.589 1.00 94.31 174 ALA A N 1
ATOM 1368 C CA . ALA A 1 174 ? -5.823 6.693 24.261 1.00 94.31 174 ALA A CA 1
ATOM 1369 C C . ALA A 1 174 ? -7.031 6.157 25.043 1.00 94.31 174 ALA A C 1
ATOM 1371 O O . ALA A 1 174 ? -7.948 5.566 24.471 1.00 94.31 174 ALA A O 1
ATOM 1372 N N . ARG A 1 175 ? -7.084 6.456 26.344 1.00 94.12 175 ARG A N 1
ATOM 1373 C CA . ARG A 1 175 ? -8.207 6.085 27.199 1.00 94.12 175 ARG A CA 1
ATOM 1374 C C . ARG A 1 175 ? -9.524 6.721 26.751 1.00 94.12 175 ARG A C 1
ATOM 1376 O O . ARG A 1 175 ? -10.506 6.004 26.588 1.00 94.12 175 ARG A O 1
ATOM 1383 N N . ARG A 1 176 ? -9.547 8.034 26.485 1.00 94.44 176 ARG A N 1
ATOM 1384 C CA . ARG A 1 176 ? -10.760 8.734 26.013 1.00 94.44 176 ARG A CA 1
ATOM 1385 C C . ARG A 1 176 ? -11.318 8.132 24.721 1.00 94.44 176 ARG A C 1
ATOM 1387 O O . ARG A 1 176 ? -12.534 8.077 24.552 1.00 94.44 176 ARG A O 1
ATOM 1394 N N . ILE A 1 177 ? -10.443 7.706 23.809 1.00 94.69 177 ILE A N 1
ATOM 1395 C CA . ILE A 1 177 ? -10.828 7.057 22.548 1.00 94.69 177 ILE A CA 1
ATOM 1396 C C . ILE A 1 177 ? -11.542 5.730 22.837 1.00 94.69 177 ILE A C 1
ATOM 1398 O O . ILE A 1 177 ? -12.649 5.508 22.350 1.00 94.69 177 ILE A O 1
ATOM 1402 N N . VAL A 1 178 ? -10.948 4.882 23.679 1.00 92.12 178 VAL A N 1
ATOM 1403 C CA . VAL A 1 178 ? -11.515 3.579 24.062 1.00 92.12 178 VAL A CA 1
ATOM 1404 C C . VAL A 1 178 ? -12.833 3.727 24.818 1.00 92.12 178 VAL A C 1
ATOM 1406 O O . VAL A 1 178 ? -13.799 3.043 24.496 1.00 92.12 178 VAL A O 1
ATOM 1409 N N . GLU A 1 179 ? -12.919 4.649 25.774 1.00 90.81 179 GLU A N 1
ATOM 1410 C CA . GLU A 1 179 ? -14.146 4.911 26.538 1.00 90.81 179 GLU A CA 1
ATOM 1411 C C . GLU A 1 179 ? -15.301 5.391 25.665 1.00 90.81 179 GLU A C 1
ATOM 1413 O O . GLU A 1 179 ? -16.452 5.030 25.903 1.00 90.81 179 GLU A O 1
ATOM 1418 N N . ARG A 1 180 ? -15.014 6.212 24.648 1.00 91.19 180 ARG A N 1
ATOM 1419 C CA . ARG A 1 180 ? -16.024 6.616 23.667 1.00 91.19 180 ARG A CA 1
ATOM 1420 C C . ARG A 1 180 ? -16.502 5.419 22.854 1.00 91.19 180 ARG A C 1
ATOM 1422 O O . ARG A 1 180 ? -17.705 5.271 22.687 1.00 91.19 180 ARG A O 1
ATOM 1429 N N . LEU A 1 181 ? -15.588 4.555 22.413 1.00 88.50 181 LEU A N 1
ATOM 1430 C CA . LEU A 1 181 ? -15.931 3.371 21.626 1.00 88.50 181 LEU A CA 1
ATOM 1431 C C . LEU A 1 181 ? -16.722 2.337 22.445 1.00 88.50 181 LEU A C 1
ATOM 1433 O O . LEU A 1 181 ? -17.615 1.688 21.915 1.00 88.50 181 LEU A O 1
ATOM 1437 N N . LEU A 1 182 ? -16.468 2.224 23.755 1.00 87.62 182 LEU A N 1
ATOM 1438 C CA . LEU A 1 182 ? -17.223 1.352 24.672 1.00 87.62 182 LEU A CA 1
ATOM 1439 C C . LEU A 1 182 ? -18.702 1.734 24.832 1.00 87.62 182 LEU A C 1
ATOM 1441 O O . LEU A 1 182 ? -19.471 0.926 25.356 1.00 87.62 182 LEU A O 1
ATOM 1445 N N . LYS A 1 183 ? -19.095 2.949 24.431 1.00 86.44 183 LYS A N 1
ATOM 1446 C CA . LYS A 1 183 ? -20.498 3.390 24.436 1.00 86.44 183 LYS A CA 1
ATOM 1447 C C . LYS A 1 183 ? -21.275 2.873 23.227 1.00 86.44 183 LYS A C 1
ATOM 1449 O O . LYS A 1 183 ? -22.501 2.907 23.259 1.00 86.44 183 LYS A O 1
ATOM 1454 N N . ASN A 1 184 ? -20.584 2.409 22.189 1.00 84.12 184 ASN A N 1
ATOM 1455 C CA . ASN A 1 184 ? -21.224 1.865 21.004 1.00 84.12 184 ASN A CA 1
ATOM 1456 C C . ASN A 1 184 ? -21.695 0.423 21.240 1.00 84.12 184 ASN A C 1
ATOM 1458 O O . ASN A 1 184 ? -21.095 -0.341 22.003 1.00 84.12 184 ASN A O 1
ATOM 1462 N N . HIS A 1 185 ? -22.761 0.031 20.545 1.00 79.75 185 HIS A N 1
ATOM 1463 C CA . HIS A 1 185 ? -23.233 -1.350 20.552 1.00 79.75 185 HIS A CA 1
ATOM 1464 C C . HIS A 1 185 ? -22.368 -2.210 19.619 1.00 79.75 185 HIS A C 1
ATOM 1466 O O . HIS A 1 185 ? -22.127 -1.797 18.487 1.00 79.75 185 HIS A O 1
ATOM 1472 N N . PRO A 1 186 ? -21.908 -3.403 20.041 1.00 77.75 186 PRO A N 1
ATOM 1473 C CA . PRO A 1 186 ? -21.154 -4.299 19.168 1.00 77.75 186 PRO A CA 1
ATOM 1474 C C . PRO A 1 186 ? -21.975 -4.736 17.952 1.00 77.75 186 PRO A C 1
ATOM 1476 O O . PRO A 1 186 ? -23.094 -5.228 18.100 1.00 77.75 186 PRO A O 1
ATOM 1479 N N . ILE A 1 187 ? -21.388 -4.610 16.762 1.00 75.81 187 ILE A N 1
ATOM 1480 C CA . ILE A 1 187 ? -21.998 -5.009 15.489 1.00 75.81 187 ILE A CA 1
ATOM 1481 C C . ILE A 1 187 ? -21.064 -6.030 14.840 1.00 75.81 187 ILE A C 1
ATOM 1483 O O . ILE A 1 187 ? -19.856 -5.781 14.796 1.00 75.81 187 ILE A O 1
ATOM 1487 N N . PRO A 1 188 ? -21.579 -7.185 14.380 1.00 75.62 188 PRO A N 1
ATOM 1488 C CA . PRO A 1 188 ? -20.756 -8.144 13.655 1.00 75.62 188 PRO A CA 1
ATOM 1489 C C . PRO A 1 188 ? -20.181 -7.493 12.395 1.00 75.62 188 PRO A C 1
ATOM 1491 O O . PRO A 1 188 ? -20.878 -6.763 11.691 1.00 75.62 188 PRO A O 1
ATOM 1494 N N . LEU A 1 189 ? -18.907 -7.759 12.114 1.00 79.00 189 LEU A N 1
ATOM 1495 C CA . LEU A 1 189 ? -18.276 -7.260 10.895 1.00 79.00 189 LEU A CA 1
ATOM 1496 C C . LEU A 1 189 ? -18.886 -7.934 9.663 1.00 79.00 189 LEU A C 1
ATOM 1498 O O . LEU A 1 189 ? -19.288 -9.096 9.729 1.00 79.00 189 LEU A O 1
ATOM 1502 N N . GLN A 1 190 ? -18.889 -7.238 8.525 1.00 83.25 190 GLN A N 1
ATOM 1503 C CA . GLN A 1 190 ? -19.398 -7.773 7.258 1.00 83.25 190 GLN A CA 1
ATOM 1504 C C . GLN A 1 190 ? -18.782 -9.127 6.916 1.00 83.25 190 GLN A C 1
ATOM 1506 O O . GLN A 1 190 ? -19.511 -10.058 6.593 1.00 83.25 190 GLN A O 1
ATOM 1511 N N . ILE A 1 191 ? -17.463 -9.264 7.063 1.00 79.06 191 ILE A N 1
ATOM 1512 C CA . ILE A 1 191 ? -16.777 -10.532 6.791 1.00 79.06 191 ILE A CA 1
ATOM 1513 C C . ILE A 1 191 ? -17.257 -11.673 7.708 1.00 79.06 191 ILE A C 1
ATOM 1515 O O . ILE A 1 191 ? -17.378 -12.803 7.255 1.00 79.06 191 ILE A O 1
ATOM 1519 N N . GLN A 1 192 ? -17.615 -11.389 8.968 1.00 76.31 192 GLN A N 1
ATOM 1520 C CA . GLN A 1 192 ? -18.164 -12.402 9.883 1.00 76.31 192 GLN A CA 1
ATOM 1521 C C . GLN A 1 192 ? -19.565 -12.848 9.454 1.00 76.31 192 GLN A C 1
ATOM 1523 O O . GLN A 1 192 ? -19.887 -14.029 9.542 1.00 76.31 192 GLN A O 1
ATOM 1528 N N . ILE A 1 193 ? -20.394 -11.912 8.979 1.00 82.62 193 ILE A N 1
ATOM 1529 C CA . ILE A 1 193 ? -21.723 -12.214 8.427 1.00 82.62 193 ILE A CA 1
ATOM 1530 C C . ILE A 1 193 ? -21.573 -13.081 7.174 1.00 82.62 193 ILE A C 1
ATOM 1532 O O . ILE A 1 193 ? -22.217 -14.114 7.056 1.00 82.62 193 ILE A O 1
ATOM 1536 N N . GLU A 1 194 ? -20.686 -12.681 6.266 1.00 84.88 194 GLU A N 1
ATOM 1537 C CA . GLU A 1 194 ? -20.446 -13.361 4.995 1.00 84.88 194 GLU A CA 1
ATOM 1538 C C . GLU A 1 194 ? -19.931 -14.790 5.169 1.00 84.88 194 GLU A C 1
ATOM 1540 O O . GLU A 1 194 ? -20.455 -15.701 4.532 1.00 84.88 194 GLU A O 1
ATOM 1545 N N . MET A 1 195 ? -18.958 -14.993 6.060 1.00 78.81 195 MET A N 1
ATOM 1546 C CA . MET A 1 195 ? -18.428 -16.324 6.366 1.00 78.81 195 MET A CA 1
ATOM 1547 C C . MET A 1 195 ? -19.474 -17.207 7.055 1.00 78.81 195 MET A C 1
ATOM 1549 O O . MET A 1 195 ? -19.618 -18.375 6.701 1.00 78.81 195 MET A O 1
ATOM 1553 N N . ARG A 1 196 ? -20.268 -16.653 7.984 1.00 80.19 196 ARG A N 1
ATOM 1554 C CA . ARG A 1 196 ? -21.385 -17.377 8.618 1.00 80.19 196 ARG A CA 1
ATOM 1555 C C . ARG A 1 196 ? -22.422 -17.833 7.593 1.00 80.19 196 ARG A C 1
ATOM 1557 O O . ARG A 1 196 ? -22.970 -18.923 7.718 1.00 80.19 196 ARG A O 1
ATOM 1564 N N . ASP A 1 197 ? -22.688 -17.002 6.592 1.00 86.06 197 ASP A N 1
ATOM 1565 C CA . ASP A 1 197 ? -23.636 -17.304 5.522 1.00 86.06 197 ASP A CA 1
ATOM 1566 C C . ASP A 1 197 ? -23.037 -18.270 4.466 1.00 86.06 197 ASP A C 1
ATOM 1568 O O . ASP A 1 197 ? -23.675 -18.554 3.453 1.00 86.06 197 ASP A O 1
ATOM 1572 N N . GLY A 1 198 ? -21.835 -18.811 4.712 1.00 79.38 198 GLY A N 1
ATOM 1573 C CA . GLY A 1 198 ? -21.207 -19.881 3.935 1.00 79.38 198 GLY A CA 1
ATOM 1574 C C . GLY A 1 198 ? -20.280 -19.417 2.811 1.00 79.38 198 GLY A C 1
ATOM 1575 O O . GLY A 1 198 ? -19.838 -20.255 2.027 1.00 79.38 198 GLY A O 1
ATOM 1576 N N . LYS A 1 199 ? -19.978 -18.115 2.707 1.00 83.50 199 LYS A N 1
ATOM 1577 C CA . LYS A 1 199 ? -19.038 -17.610 1.696 1.00 83.50 199 LYS A CA 1
ATOM 1578 C C . LYS A 1 199 ? -17.602 -17.986 2.051 1.00 83.50 199 LYS A C 1
ATOM 1580 O O . LYS A 1 199 ? -17.167 -17.809 3.190 1.00 83.50 199 LYS A O 1
ATOM 1585 N N . THR A 1 200 ? -16.841 -18.415 1.052 1.00 79.69 200 THR A N 1
ATOM 1586 C CA . THR A 1 200 ? -15.382 -18.532 1.159 1.00 79.69 200 THR A CA 1
ATOM 1587 C C . THR A 1 200 ? -14.736 -17.148 1.257 1.00 79.69 200 THR A C 1
ATOM 1589 O O . THR A 1 200 ? -15.342 -16.140 0.892 1.00 79.69 200 THR A O 1
ATOM 1592 N N . LEU A 1 201 ? -13.482 -17.077 1.719 1.00 75.06 201 LEU A N 1
ATOM 1593 C CA . LEU A 1 201 ? -12.773 -15.803 1.873 1.00 75.06 201 LEU A CA 1
ATOM 1594 C C . LEU A 1 201 ? -12.703 -15.001 0.563 1.00 75.06 201 LEU A C 1
ATOM 1596 O O . LEU A 1 201 ? -12.865 -13.783 0.589 1.00 75.06 201 LEU A O 1
ATOM 1600 N N . GLU A 1 202 ? -12.523 -15.673 -0.574 1.00 75.94 202 GLU A N 1
ATOM 1601 C CA . GLU A 1 202 ? -12.475 -15.063 -1.910 1.00 75.94 202 GLU A CA 1
ATOM 1602 C C . GLU A 1 202 ? -13.822 -14.433 -2.319 1.00 75.94 202 GLU A C 1
ATOM 1604 O O . GLU A 1 202 ? -13.863 -13.369 -2.941 1.00 75.94 202 GLU A O 1
ATOM 1609 N N . GLU A 1 203 ? -14.936 -15.045 -1.909 1.00 81.25 203 GLU A N 1
ATOM 1610 C CA . GLU A 1 203 ? -16.305 -14.587 -2.192 1.00 81.25 203 GLU A CA 1
ATOM 1611 C C . GLU A 1 203 ? -16.779 -13.460 -1.258 1.00 81.25 203 GLU A C 1
ATOM 1613 O O . GLU A 1 203 ? -17.821 -12.837 -1.502 1.00 81.25 203 GLU A O 1
ATOM 1618 N N . THR A 1 204 ? -16.045 -13.188 -0.174 1.00 83.06 204 THR A N 1
ATOM 1619 C CA . THR A 1 204 ? -16.339 -12.053 0.714 1.00 83.06 204 THR A CA 1
ATOM 1620 C C . THR A 1 204 ? -16.154 -10.728 -0.021 1.00 83.06 204 THR A C 1
ATOM 1622 O O . THR A 1 204 ? -15.364 -10.610 -0.960 1.00 83.06 204 THR A O 1
ATOM 1625 N N . ALA A 1 205 ? -16.832 -9.678 0.444 1.00 85.56 205 ALA A N 1
ATOM 1626 C CA . ALA A 1 205 ? -16.682 -8.342 -0.125 1.00 85.56 205 ALA A CA 1
ATOM 1627 C C . ALA A 1 205 ? -15.227 -7.839 -0.065 1.00 85.56 205 ALA A C 1
ATOM 1629 O O . ALA A 1 205 ? -14.809 -7.075 -0.934 1.00 85.56 205 ALA A O 1
ATOM 1630 N N . ALA A 1 206 ? -14.463 -8.259 0.951 1.00 80.50 206 ALA A N 1
ATOM 1631 C CA . ALA A 1 206 ? -13.046 -7.938 1.091 1.00 80.50 206 ALA A CA 1
ATOM 1632 C C . ALA A 1 206 ? -12.165 -8.762 0.135 1.00 80.50 206 ALA A C 1
ATOM 1634 O O . ALA A 1 206 ? -11.311 -8.186 -0.537 1.00 80.50 206 ALA A O 1
ATOM 1635 N N . GLY A 1 207 ? -12.398 -10.075 0.026 1.00 80.88 207 GLY A N 1
ATOM 1636 C CA . GLY A 1 207 ? -11.647 -10.955 -0.876 1.00 80.88 207 GLY A CA 1
ATOM 1637 C C . GLY A 1 207 ? -11.869 -10.628 -2.349 1.00 80.88 207 GLY A C 1
ATOM 1638 O O . GLY A 1 207 ? -10.912 -10.544 -3.115 1.00 80.88 207 GLY A O 1
ATOM 1639 N N . SER A 1 208 ? -13.110 -10.334 -2.733 1.00 84.56 208 SER A N 1
ATOM 1640 C CA . SER A 1 208 ? -13.443 -9.937 -4.102 1.00 84.56 208 SER A CA 1
ATOM 1641 C C . SER A 1 208 ? -12.811 -8.599 -4.500 1.00 84.56 208 SER A C 1
ATOM 1643 O O . SER A 1 208 ? -12.395 -8.435 -5.647 1.00 84.56 208 SER A O 1
ATOM 1645 N N . GLU A 1 209 ? -12.707 -7.644 -3.571 1.00 84.25 209 GLU A N 1
ATOM 1646 C CA . GLU A 1 209 ? -12.010 -6.376 -3.820 1.00 84.25 209 GLU A CA 1
ATOM 1647 C C . GLU A 1 209 ? -10.503 -6.600 -3.998 1.00 84.25 209 GLU A C 1
ATOM 1649 O O . GLU A 1 209 ? -9.933 -6.124 -4.978 1.00 84.25 209 GLU A O 1
ATOM 1654 N N . LEU A 1 210 ? -9.878 -7.389 -3.114 1.00 78.88 210 LEU A N 1
ATOM 1655 C CA . LEU A 1 210 ? -8.463 -7.750 -3.222 1.00 78.88 210 LEU A CA 1
ATOM 1656 C C . LEU A 1 210 ? -8.160 -8.438 -4.565 1.00 78.88 210 LEU A C 1
ATOM 1658 O O . LEU A 1 210 ? -7.200 -8.081 -5.248 1.00 78.88 210 LEU A O 1
ATOM 1662 N N . ALA A 1 211 ? -9.008 -9.380 -4.987 1.00 77.62 211 ALA A N 1
ATOM 1663 C CA . ALA A 1 211 ? -8.872 -10.051 -6.277 1.00 77.62 211 ALA A CA 1
ATOM 1664 C C . ALA A 1 211 ? -9.013 -9.074 -7.460 1.00 77.62 211 ALA A C 1
ATOM 1666 O O . ALA A 1 211 ? -8.261 -9.159 -8.436 1.00 77.62 211 ALA A O 1
ATOM 1667 N N . ALA A 1 212 ? -9.952 -8.126 -7.381 1.00 82.75 212 ALA A N 1
ATOM 1668 C CA . ALA A 1 212 ? -10.138 -7.104 -8.406 1.00 82.75 212 ALA A CA 1
ATOM 1669 C C . ALA A 1 212 ? -8.940 -6.144 -8.503 1.00 82.75 212 ALA A C 1
ATOM 1671 O O . ALA A 1 212 ? -8.564 -5.752 -9.610 1.00 82.75 212 ALA A O 1
ATOM 1672 N N . GLU A 1 213 ? -8.324 -5.778 -7.377 1.00 76.06 213 GLU A N 1
ATOM 1673 C CA . GLU A 1 213 ? -7.100 -4.972 -7.356 1.00 76.06 213 GLU A CA 1
ATOM 1674 C C . GLU A 1 213 ? -5.907 -5.733 -7.937 1.00 76.06 213 GLU A C 1
ATOM 1676 O O . GLU A 1 213 ? -5.233 -5.213 -8.828 1.00 76.06 213 GLU A O 1
ATOM 1681 N N . LEU A 1 214 ? -5.693 -6.987 -7.524 1.00 72.75 214 LEU A N 1
ATOM 1682 C CA . LEU A 1 214 ? -4.611 -7.816 -8.057 1.00 72.75 214 LEU A CA 1
ATOM 1683 C C . LEU A 1 214 ? -4.748 -8.010 -9.573 1.00 72.75 214 LEU A C 1
ATOM 1685 O O . LEU A 1 214 ? -3.762 -7.945 -10.306 1.00 72.75 214 LEU A O 1
ATOM 1689 N N . LYS A 1 215 ? -5.981 -8.166 -10.065 1.00 79.94 215 LYS A N 1
ATOM 1690 C CA . LYS A 1 215 ? -6.260 -8.244 -11.500 1.00 79.94 215 LYS A CA 1
ATOM 1691 C C . LYS A 1 215 ? -5.838 -6.975 -12.246 1.00 79.94 215 LYS A C 1
ATOM 1693 O O . LYS A 1 215 ? -5.230 -7.093 -13.305 1.00 79.94 215 LYS A O 1
ATOM 1698 N N . LYS A 1 216 ? -6.115 -5.782 -11.705 1.00 80.12 216 LYS A N 1
ATOM 1699 C CA . LYS A 1 216 ? -5.683 -4.512 -12.323 1.00 80.12 216 LYS A CA 1
ATOM 1700 C C . LYS A 1 216 ? -4.164 -4.444 -12.444 1.00 80.12 216 LYS A C 1
ATOM 1702 O O . LYS A 1 216 ? -3.671 -4.117 -13.516 1.00 80.12 216 LYS A O 1
ATOM 1707 N N . VAL A 1 217 ? -3.442 -4.820 -11.387 1.00 71.75 217 VAL A N 1
ATOM 1708 C CA . VAL A 1 217 ? -1.970 -4.858 -11.397 1.00 71.75 217 VAL A CA 1
ATOM 1709 C C . VAL A 1 217 ? -1.456 -5.837 -12.454 1.00 71.75 217 VAL A C 1
ATOM 1711 O O . VAL A 1 217 ? -0.564 -5.504 -13.228 1.00 71.75 217 VAL A O 1
ATOM 1714 N N . VAL A 1 218 ? -2.043 -7.034 -12.539 1.00 73.31 218 VAL A N 1
ATOM 1715 C CA . VAL A 1 218 ? -1.680 -8.024 -13.567 1.00 73.31 218 VAL A CA 1
ATOM 1716 C C . VAL A 1 218 ? -1.938 -7.491 -14.978 1.00 73.31 218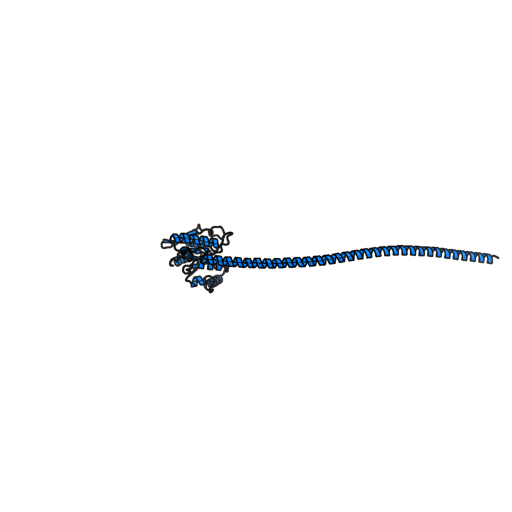 VAL A C 1
ATOM 1718 O O . VAL A 1 218 ? -1.116 -7.706 -15.868 1.00 73.31 218 VAL A O 1
ATOM 1721 N N . ASP A 1 219 ? -3.057 -6.806 -15.203 1.00 82.06 219 ASP A N 1
ATOM 1722 C CA . ASP A 1 219 ? -3.399 -6.247 -16.511 1.00 82.06 219 ASP A CA 1
ATOM 1723 C C . ASP A 1 219 ? -2.476 -5.072 -16.896 1.00 82.06 219 ASP A C 1
ATOM 1725 O O . ASP A 1 219 ? -2.063 -4.978 -18.054 1.00 82.06 219 ASP A O 1
ATOM 1729 N N . GLU A 1 220 ? -2.076 -4.232 -15.935 1.00 77.88 220 GLU A N 1
ATOM 1730 C CA . GLU A 1 220 ? -1.069 -3.175 -16.124 1.00 77.88 220 GLU A CA 1
ATOM 1731 C C . GLU A 1 220 ? 0.308 -3.760 -16.471 1.00 77.88 220 GLU A C 1
ATOM 1733 O O . GLU A 1 220 ? 0.886 -3.389 -17.492 1.00 77.88 220 GLU A O 1
ATOM 1738 N N . LEU A 1 221 ? 0.787 -4.748 -15.708 1.00 72.31 221 LEU A N 1
ATOM 1739 C CA . LEU A 1 221 ? 2.058 -5.427 -15.986 1.00 72.31 221 LEU A CA 1
ATOM 1740 C C . LEU A 1 221 ? 2.045 -6.148 -17.339 1.00 72.31 221 LEU A C 1
ATOM 1742 O O . LEU A 1 221 ? 3.040 -6.156 -18.058 1.00 72.31 221 LEU A O 1
ATOM 1746 N N . ARG A 1 222 ? 0.917 -6.752 -17.731 1.00 78.94 222 ARG A N 1
ATOM 1747 C CA . ARG A 1 222 ? 0.770 -7.366 -19.062 1.00 78.94 222 ARG A CA 1
ATOM 1748 C C . ARG A 1 222 ? 0.907 -6.345 -20.179 1.00 78.94 222 ARG A C 1
ATOM 1750 O O . ARG A 1 222 ? 1.500 -6.667 -21.209 1.00 78.94 222 ARG A O 1
ATOM 1757 N N . LYS A 1 223 ? 0.341 -5.153 -19.991 1.00 86.88 223 LYS A N 1
ATOM 1758 C CA . LYS A 1 223 ? 0.479 -4.054 -20.943 1.00 86.88 223 LYS A CA 1
ATOM 1759 C C . LYS A 1 223 ? 1.936 -3.603 -21.025 1.00 86.88 223 LYS A C 1
ATOM 1761 O O . LYS A 1 223 ? 2.472 -3.558 -22.120 1.00 86.88 223 LYS A O 1
ATOM 1766 N N . GLU A 1 224 ? 2.594 -3.393 -19.892 1.00 80.25 224 GLU A N 1
ATOM 1767 C CA . GLU A 1 224 ? 4.006 -2.995 -19.847 1.00 80.25 224 GLU A CA 1
ATOM 1768 C C . GLU A 1 224 ? 4.924 -4.033 -20.512 1.00 80.25 224 GLU A C 1
ATOM 1770 O O . GLU A 1 224 ? 5.763 -3.691 -21.339 1.00 80.25 224 GLU A O 1
ATOM 1775 N N . VAL A 1 225 ? 4.708 -5.328 -20.253 1.00 80.94 225 VAL A N 1
ATOM 1776 C CA . VAL A 1 225 ? 5.439 -6.413 -20.931 1.00 80.94 225 VAL A CA 1
ATOM 1777 C C . VAL A 1 225 ? 5.204 -6.400 -22.442 1.00 80.94 225 VAL A C 1
ATOM 1779 O O . VAL A 1 225 ? 6.105 -6.747 -23.206 1.00 80.94 225 VAL A O 1
ATOM 1782 N N . LYS A 1 226 ? 3.995 -6.055 -22.893 1.00 88.00 226 LYS A N 1
ATOM 1783 C CA . LYS A 1 226 ? 3.690 -5.941 -24.319 1.00 88.00 226 LYS A CA 1
ATOM 1784 C C . LYS A 1 226 ? 4.420 -4.745 -24.934 1.00 88.00 226 LYS A C 1
ATOM 1786 O O . LYS A 1 226 ? 5.087 -4.931 -25.947 1.00 88.00 226 LYS A O 1
ATOM 1791 N N . ASP A 1 227 ? 4.333 -3.580 -24.305 1.00 87.75 227 ASP A N 1
ATOM 1792 C CA . ASP A 1 227 ? 4.950 -2.341 -24.782 1.00 87.75 227 ASP A CA 1
ATOM 1793 C C . ASP A 1 227 ? 6.485 -2.507 -24.858 1.00 87.75 227 ASP A C 1
ATOM 1795 O O . ASP A 1 227 ? 7.085 -2.268 -25.905 1.00 87.75 227 ASP A O 1
ATOM 1799 N N . LEU A 1 228 ? 7.111 -3.090 -23.826 1.00 81.69 228 LEU A N 1
ATOM 1800 C CA . LEU A 1 228 ? 8.546 -3.418 -23.822 1.00 81.69 228 LEU A CA 1
ATOM 1801 C C . LEU A 1 228 ? 8.950 -4.398 -24.935 1.00 81.69 228 LEU A C 1
ATOM 1803 O O . LEU A 1 228 ? 10.044 -4.298 -25.491 1.00 81.69 228 LEU A O 1
ATOM 1807 N N . LYS A 1 229 ? 8.090 -5.368 -25.276 1.00 79.12 229 LYS A N 1
ATOM 1808 C CA . LYS A 1 229 ? 8.351 -6.291 -26.394 1.00 79.12 229 LYS A CA 1
ATOM 1809 C C . LYS A 1 229 ? 8.293 -5.585 -27.744 1.00 79.12 229 LYS A C 1
ATOM 1811 O O . LYS A 1 229 ? 9.077 -5.929 -28.626 1.00 79.12 229 LYS A O 1
ATOM 1816 N N . GLU A 1 230 ? 7.373 -4.640 -27.914 1.00 89.56 230 GLU A N 1
ATOM 1817 C CA . GLU A 1 230 ? 7.262 -3.837 -29.134 1.00 89.56 230 GLU A CA 1
ATOM 1818 C C . GLU A 1 230 ? 8.477 -2.910 -29.283 1.00 89.56 230 GLU A C 1
ATOM 1820 O O . GLU A 1 230 ? 9.110 -2.911 -30.339 1.00 89.56 230 GLU A O 1
ATOM 1825 N N . GLU A 1 231 ? 8.887 -2.224 -28.212 1.00 84.81 231 GLU A N 1
ATOM 1826 C CA . GLU A 1 231 ? 10.107 -1.404 -28.188 1.00 84.81 231 GLU A CA 1
ATOM 1827 C C . GLU A 1 231 ? 11.363 -2.226 -28.509 1.00 84.81 231 GLU A C 1
ATOM 1829 O O . GLU A 1 231 ? 12.184 -1.831 -29.339 1.00 84.81 231 GLU A O 1
ATOM 1834 N N . MET A 1 232 ? 11.493 -3.415 -27.910 1.00 77.25 232 MET A N 1
ATOM 1835 C CA . MET A 1 232 ? 12.607 -4.322 -28.187 1.00 77.25 232 MET A CA 1
ATOM 1836 C C . MET A 1 232 ? 12.629 -4.776 -29.654 1.00 77.25 232 MET A C 1
ATOM 1838 O O . MET A 1 232 ? 13.706 -4.883 -30.242 1.00 77.25 232 MET A O 1
ATOM 1842 N N . ALA A 1 233 ? 11.468 -5.038 -30.260 1.00 84.50 233 ALA A N 1
ATOM 1843 C CA . ALA A 1 233 ? 11.383 -5.434 -31.664 1.00 84.50 233 ALA A CA 1
ATOM 1844 C C . ALA A 1 233 ? 11.824 -4.304 -32.611 1.00 84.50 233 ALA A C 1
ATOM 1846 O O . ALA A 1 233 ? 12.560 -4.569 -33.563 1.00 84.50 233 ALA A O 1
ATOM 1847 N N . VAL A 1 234 ? 11.431 -3.058 -32.325 1.00 86.81 234 VAL A N 1
ATOM 1848 C CA . VAL A 1 234 ? 11.867 -1.874 -33.086 1.00 86.81 234 VAL A CA 1
ATOM 1849 C C . VAL A 1 234 ? 13.381 -1.691 -32.977 1.00 86.81 234 VAL A C 1
ATOM 1851 O O . VAL A 1 234 ? 14.053 -1.593 -33.999 1.00 86.81 234 VAL A O 1
ATOM 1854 N N . ALA A 1 235 ? 13.940 -1.757 -31.765 1.00 77.44 235 ALA A N 1
ATOM 1855 C CA . ALA A 1 235 ? 15.379 -1.599 -31.551 1.00 77.44 235 ALA A CA 1
ATOM 1856 C C . ALA A 1 235 ? 16.220 -2.676 -32.266 1.00 77.44 235 ALA A C 1
ATOM 1858 O O . ALA A 1 235 ? 17.319 -2.396 -32.749 1.00 77.44 235 ALA A O 1
ATOM 1859 N N . ILE A 1 236 ? 15.719 -3.916 -32.353 1.00 81.81 236 ILE A N 1
ATOM 1860 C CA . ILE A 1 236 ? 16.372 -4.984 -33.127 1.00 81.81 236 ILE A CA 1
ATOM 1861 C C . ILE A 1 236 ? 16.327 -4.667 -34.625 1.00 81.81 236 ILE A C 1
ATOM 1863 O O . ILE A 1 236 ? 17.354 -4.777 -35.291 1.00 81.81 236 ILE A O 1
ATOM 1867 N N . ALA A 1 237 ? 15.172 -4.245 -35.147 1.00 83.81 237 ALA A N 1
ATOM 1868 C CA . ALA A 1 237 ? 15.017 -3.922 -36.563 1.00 83.81 237 ALA A CA 1
ATOM 1869 C C . ALA A 1 237 ? 15.914 -2.749 -36.996 1.00 83.81 237 ALA A C 1
ATOM 1871 O O . ALA A 1 237 ? 16.614 -2.861 -38.001 1.00 83.81 237 ALA A O 1
ATOM 1872 N N . GLU A 1 238 ? 15.960 -1.670 -36.208 1.00 84.19 238 GLU A N 1
ATOM 1873 C CA . GLU A 1 238 ? 16.830 -0.513 -36.466 1.00 84.19 238 GLU A CA 1
ATOM 1874 C C . GLU A 1 238 ? 18.314 -0.901 -36.448 1.00 84.19 238 GLU A C 1
ATOM 1876 O O . GLU A 1 238 ? 19.094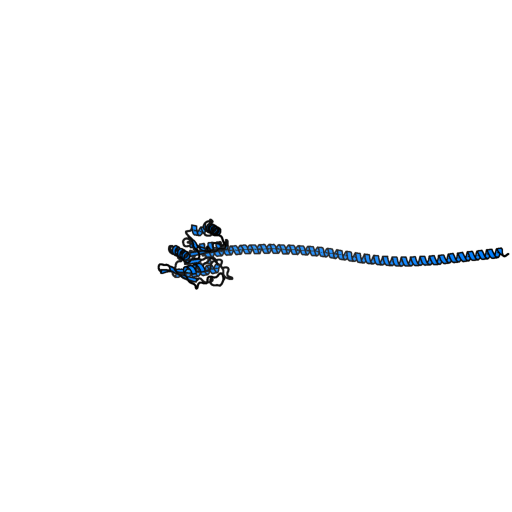 -0.471 -37.300 1.00 84.19 238 GLU A O 1
ATOM 1881 N N . LYS A 1 239 ? 18.719 -1.760 -35.504 1.00 80.50 239 LYS A N 1
ATOM 1882 C CA . LYS A 1 239 ? 20.096 -2.257 -35.427 1.00 80.50 239 LYS A CA 1
ATOM 1883 C C . LYS A 1 239 ? 20.462 -3.127 -36.634 1.00 80.50 239 LYS A C 1
ATOM 1885 O O . LYS A 1 239 ? 21.575 -3.006 -37.147 1.00 80.50 239 LYS A O 1
ATOM 1890 N N . ASP A 1 240 ? 19.558 -3.998 -37.077 1.00 81.44 240 ASP A N 1
ATOM 1891 C CA . ASP A 1 240 ? 19.777 -4.858 -38.243 1.00 81.44 240 ASP A CA 1
ATOM 1892 C C . ASP A 1 240 ? 19.855 -4.044 -39.546 1.00 81.44 240 ASP A C 1
ATOM 1894 O O . ASP A 1 240 ? 20.637 -4.378 -40.441 1.00 81.44 240 ASP A O 1
ATOM 1898 N N . GLU A 1 241 ? 19.079 -2.964 -39.661 1.00 80.25 241 GLU A N 1
ATOM 1899 C CA . GLU A 1 241 ? 19.126 -2.045 -40.802 1.00 80.25 241 GLU A CA 1
ATOM 1900 C C . GLU A 1 241 ? 20.429 -1.231 -40.823 1.00 80.25 241 GLU A C 1
ATOM 1902 O O . GLU A 1 241 ? 21.138 -1.238 -41.832 1.00 80.25 241 GLU A O 1
ATOM 1907 N N . ALA A 1 242 ? 20.833 -0.658 -39.684 1.00 75.75 242 ALA A N 1
ATOM 1908 C CA . ALA A 1 242 ? 22.102 0.060 -39.552 1.00 75.75 242 ALA A CA 1
ATOM 1909 C C . ALA A 1 242 ? 23.326 -0.831 -39.843 1.00 75.75 242 ALA A C 1
ATOM 1911 O O . ALA A 1 242 ? 24.306 -0.380 -40.441 1.00 75.75 242 ALA A O 1
ATOM 1912 N N . LEU A 1 243 ? 23.284 -2.114 -39.458 1.00 77.25 243 LEU A N 1
ATOM 1913 C CA . LEU A 1 243 ? 24.365 -3.060 -39.749 1.00 77.25 243 LEU A CA 1
ATOM 1914 C C . LEU A 1 243 ? 24.499 -3.324 -41.257 1.00 77.25 243 LEU A C 1
ATOM 1916 O O . LEU A 1 243 ? 25.619 -3.358 -41.769 1.00 77.25 243 LEU A O 1
ATOM 1920 N N . LYS A 1 244 ? 23.378 -3.461 -41.977 1.00 82.19 244 LYS A N 1
ATOM 1921 C CA . LYS A 1 244 ? 23.378 -3.641 -43.439 1.00 82.19 244 LYS A CA 1
ATOM 1922 C C . LYS A 1 244 ? 23.945 -2.426 -44.169 1.00 82.19 244 LYS A C 1
ATOM 1924 O O . LYS A 1 244 ? 24.724 -2.597 -45.108 1.00 82.19 244 LYS A O 1
ATOM 1929 N N . GLU A 1 245 ? 23.579 -1.214 -43.752 1.00 81.12 245 GLU A N 1
ATOM 1930 C CA . GLU A 1 245 ? 24.126 0.016 -44.338 1.00 81.12 245 GLU A CA 1
ATOM 1931 C C . GLU A 1 245 ? 25.637 0.121 -44.115 1.00 81.12 245 GLU A C 1
ATOM 1933 O O . GLU A 1 245 ? 26.387 0.361 -45.065 1.00 81.12 245 GLU A O 1
ATOM 1938 N N . LEU A 1 246 ? 26.098 -0.163 -42.893 1.00 79.06 246 LEU A N 1
ATOM 1939 C CA . LEU A 1 246 ? 27.519 -0.141 -42.555 1.00 79.06 246 LEU A CA 1
ATOM 1940 C C . LEU A 1 246 ? 28.321 -1.184 -43.350 1.00 79.06 246 LEU A C 1
ATOM 1942 O O . LEU A 1 246 ? 29.438 -0.908 -43.789 1.00 79.06 246 LEU A O 1
ATOM 1946 N N . GLU A 1 247 ? 27.771 -2.382 -43.564 1.00 82.12 247 GLU A N 1
ATOM 1947 C CA . GLU A 1 247 ? 28.406 -3.411 -44.393 1.00 82.12 247 GLU A CA 1
ATOM 1948 C C . GLU A 1 247 ? 28.516 -2.987 -45.864 1.00 82.12 247 GLU A C 1
ATOM 1950 O O . GLU A 1 247 ? 29.572 -3.177 -46.477 1.00 82.12 247 GLU A O 1
ATOM 1955 N N . ALA A 1 248 ? 27.469 -2.366 -46.417 1.00 86.12 248 ALA A N 1
ATOM 1956 C CA . ALA A 1 248 ? 27.471 -1.854 -47.785 1.00 86.12 248 ALA A CA 1
ATOM 1957 C C . ALA A 1 248 ? 28.457 -0.688 -47.970 1.00 86.12 248 ALA A C 1
ATOM 1959 O O . ALA A 1 248 ? 29.166 -0.612 -48.977 1.00 86.12 248 ALA A O 1
ATOM 1960 N N . GLU A 1 249 ? 28.545 0.219 -46.998 1.00 84.56 249 GLU A N 1
ATOM 1961 C CA . GLU A 1 249 ? 29.496 1.331 -47.033 1.00 84.56 249 GLU A CA 1
ATOM 1962 C C . GLU A 1 249 ? 30.938 0.829 -46.884 1.00 84.56 249 GLU A C 1
ATOM 1964 O O . GLU A 1 249 ? 31.817 1.185 -47.674 1.00 84.56 249 GLU A O 1
ATOM 1969 N N . ARG A 1 250 ? 31.173 -0.114 -45.964 1.00 81.00 250 ARG A N 1
ATOM 1970 C CA . ARG A 1 250 ? 32.472 -0.777 -45.803 1.00 81.00 250 ARG A CA 1
ATOM 1971 C C . ARG A 1 250 ? 32.901 -1.513 -47.073 1.00 81.00 250 ARG A C 1
ATOM 1973 O O . ARG A 1 250 ? 34.088 -1.487 -47.406 1.00 81.00 250 ARG A O 1
ATOM 1980 N N . SER A 1 251 ? 31.981 -2.164 -47.793 1.00 88.38 251 SER A N 1
ATOM 1981 C CA . SER A 1 251 ? 32.320 -2.838 -49.053 1.00 88.38 251 SER A CA 1
ATOM 1982 C C . SER A 1 251 ? 32.706 -1.841 -50.146 1.00 88.38 251 SER A C 1
ATOM 1984 O O . SER A 1 251 ? 33.662 -2.097 -50.877 1.00 88.38 251 SER A O 1
ATOM 1986 N N . LYS A 1 252 ? 32.008 -0.698 -50.238 1.00 90.81 252 LYS A N 1
ATOM 1987 C CA . LYS A 1 252 ? 32.344 0.384 -51.180 1.00 90.81 252 LYS A CA 1
ATOM 1988 C C . LYS A 1 252 ? 33.721 0.971 -50.891 1.00 90.81 252 LYS A C 1
ATOM 1990 O O . LYS A 1 252 ? 34.557 0.995 -51.789 1.00 90.81 252 LYS A O 1
ATOM 1995 N N . ILE A 1 253 ? 33.987 1.339 -49.635 1.00 86.75 253 ILE A N 1
ATOM 1996 C CA . ILE A 1 253 ? 35.288 1.883 -49.217 1.00 86.75 253 ILE A CA 1
ATOM 1997 C C . ILE A 1 253 ? 36.409 0.891 -49.538 1.00 86.75 253 ILE A C 1
ATOM 1999 O O . ILE A 1 253 ? 37.450 1.274 -50.064 1.00 86.75 253 ILE A O 1
ATOM 2003 N N . LYS A 1 254 ? 36.199 -0.405 -49.278 1.00 87.56 254 LYS A N 1
ATOM 2004 C CA . LYS A 1 254 ? 37.199 -1.432 -49.588 1.00 87.56 254 LYS A CA 1
ATOM 2005 C C . LYS A 1 254 ? 37.498 -1.519 -51.091 1.00 87.56 254 LYS A C 1
ATOM 2007 O O . LYS A 1 254 ? 38.666 -1.620 -51.456 1.00 87.56 254 LYS A O 1
ATOM 2012 N N . ALA A 1 255 ? 36.474 -1.460 -51.943 1.00 90.31 255 ALA A N 1
ATOM 2013 C CA . ALA A 1 255 ? 36.647 -1.478 -53.395 1.00 90.31 255 ALA A CA 1
ATOM 2014 C C . ALA A 1 255 ? 37.376 -0.222 -53.906 1.00 90.31 255 ALA A C 1
ATOM 2016 O O . ALA A 1 255 ? 38.263 -0.319 -54.753 1.00 90.31 255 ALA A O 1
ATOM 2017 N N . GLU A 1 256 ? 37.057 0.954 -53.360 1.00 89.25 256 GLU A N 1
ATOM 2018 C CA . GLU A 1 256 ? 37.766 2.198 -53.683 1.00 89.25 256 GLU A CA 1
ATOM 2019 C C . GLU A 1 256 ? 39.234 2.152 -53.247 1.00 89.25 256 GLU A C 1
ATOM 2021 O O . GLU A 1 256 ? 40.114 2.515 -54.025 1.00 89.25 256 GLU A O 1
ATOM 2026 N N . MET A 1 257 ? 39.523 1.643 -52.045 1.00 79.56 257 MET A N 1
ATOM 2027 C CA . MET A 1 257 ? 40.898 1.454 -51.575 1.00 79.56 257 MET A CA 1
ATOM 2028 C C . MET A 1 257 ? 41.701 0.522 -52.488 1.00 79.56 257 MET A C 1
ATOM 2030 O O . MET A 1 257 ? 42.875 0.782 -52.748 1.00 79.56 257 MET A O 1
ATOM 2034 N N . GLU A 1 258 ? 41.086 -0.553 -52.981 1.00 90.50 258 GLU A N 1
ATOM 2035 C CA . GLU A 1 258 ? 41.733 -1.491 -53.900 1.00 90.50 258 GLU A CA 1
ATOM 2036 C C . GLU A 1 258 ? 42.021 -0.836 -55.259 1.00 90.50 258 GLU A C 1
ATOM 2038 O O . GLU A 1 258 ? 43.133 -0.951 -55.777 1.00 90.50 258 GLU A O 1
ATOM 2043 N N . ASN A 1 259 ? 41.075 -0.057 -55.791 1.00 88.38 259 ASN A N 1
ATOM 2044 C CA . ASN A 1 259 ? 41.280 0.721 -57.015 1.00 88.38 259 ASN A CA 1
ATOM 2045 C C . ASN A 1 259 ? 42.409 1.748 -56.858 1.00 88.38 259 ASN A C 1
ATOM 2047 O O . ASN A 1 259 ? 43.323 1.774 -57.681 1.00 88.38 259 ASN A O 1
ATOM 2051 N N . ILE A 1 260 ? 42.403 2.534 -55.776 1.00 88.94 260 ILE A N 1
ATOM 2052 C CA . ILE A 1 260 ? 43.454 3.523 -55.489 1.00 88.94 260 ILE A CA 1
ATOM 2053 C C . ILE A 1 260 ? 44.813 2.834 -55.324 1.00 88.94 260 ILE A C 1
ATOM 2055 O O . ILE A 1 260 ? 45.821 3.331 -55.822 1.00 88.94 260 ILE A O 1
ATOM 2059 N N . SER A 1 261 ? 44.864 1.673 -54.666 1.00 85.81 261 SER A N 1
ATOM 2060 C CA . SER A 1 261 ? 46.104 0.905 -54.518 1.00 85.81 261 SER A CA 1
ATOM 2061 C C . SER A 1 261 ? 46.643 0.428 -55.872 1.00 85.81 261 SER A C 1
ATOM 2063 O O . SER A 1 261 ? 47.837 0.573 -56.148 1.00 85.81 261 SER A O 1
ATOM 2065 N N . ASN A 1 262 ? 45.768 -0.062 -56.753 1.00 86.19 262 ASN A N 1
ATOM 2066 C CA . ASN A 1 262 ? 46.131 -0.468 -58.112 1.00 86.19 262 ASN A CA 1
ATOM 2067 C C . ASN A 1 262 ? 46.607 0.722 -58.963 1.00 86.19 262 ASN A C 1
ATOM 2069 O O . ASN A 1 262 ? 47.599 0.615 -59.696 1.00 86.19 262 ASN A O 1
ATOM 2073 N N . GLU A 1 263 ? 45.946 1.874 -58.845 1.00 85.94 263 GLU A N 1
ATOM 2074 C CA . GLU A 1 263 ? 46.358 3.116 -59.501 1.00 85.94 263 GLU A CA 1
ATOM 2075 C C . GLU A 1 263 ? 47.720 3.597 -58.992 1.00 85.94 263 GLU A C 1
ATOM 2077 O O . GLU A 1 263 ? 48.595 3.906 -59.803 1.00 85.94 263 GLU A O 1
ATOM 2082 N N . GLN A 1 264 ? 47.949 3.581 -57.675 1.00 80.25 264 GLN A N 1
ATOM 2083 C CA . GLN A 1 264 ? 49.242 3.909 -57.071 1.00 80.25 264 GLN A CA 1
ATOM 2084 C C . GLN A 1 264 ? 50.348 2.960 -57.537 1.00 80.25 264 GLN A C 1
ATOM 2086 O O . GLN A 1 264 ? 51.429 3.421 -57.902 1.00 80.25 264 GLN A O 1
ATOM 2091 N N . ALA A 1 265 ? 50.098 1.649 -57.581 1.00 85.56 265 ALA A N 1
ATOM 2092 C CA . ALA A 1 265 ? 51.069 0.677 -58.082 1.00 85.56 265 ALA A CA 1
ATOM 2093 C C . ALA A 1 265 ? 51.427 0.952 -59.552 1.00 85.56 265 ALA A C 1
ATOM 2095 O O . ALA A 1 265 ? 52.599 0.926 -59.939 1.00 85.56 265 ALA A O 1
ATOM 2096 N N . THR A 1 266 ? 50.423 1.288 -60.365 1.00 86.75 266 THR A N 1
ATOM 2097 C CA . THR A 1 266 ? 50.605 1.634 -61.779 1.00 86.75 266 THR A CA 1
ATOM 2098 C C . THR A 1 266 ? 51.377 2.945 -61.948 1.00 86.75 266 THR A C 1
ATOM 2100 O O . THR A 1 266 ? 52.288 3.021 -62.774 1.00 86.75 266 THR A O 1
ATOM 2103 N N . ALA A 1 267 ? 51.045 3.972 -61.164 1.00 82.19 267 ALA A N 1
ATOM 2104 C CA . ALA A 1 267 ? 51.732 5.259 -61.165 1.00 82.19 267 ALA A CA 1
ATOM 2105 C C . ALA A 1 267 ? 53.193 5.122 -60.716 1.00 82.19 267 ALA A C 1
ATOM 2107 O O . ALA A 1 267 ? 54.082 5.627 -61.398 1.00 82.19 267 ALA A O 1
ATOM 2108 N N . ASN A 1 268 ? 53.455 4.367 -59.646 1.00 83.81 268 ASN A N 1
ATOM 2109 C CA . ASN A 1 268 ? 54.808 4.085 -59.163 1.00 83.81 268 ASN A CA 1
ATOM 2110 C C . ASN A 1 268 ? 55.647 3.364 -60.220 1.00 83.81 268 ASN A C 1
ATOM 2112 O O . ASN A 1 268 ? 56.799 3.729 -60.443 1.00 83.81 268 ASN A O 1
ATOM 2116 N N . LYS A 1 269 ? 55.066 2.382 -60.922 1.00 86.62 269 LYS A N 1
ATOM 2117 C CA . LYS A 1 269 ? 55.750 1.698 -62.026 1.00 86.62 269 LYS A CA 1
ATOM 2118 C C . LYS A 1 269 ? 56.101 2.666 -63.161 1.00 86.62 269 LYS A C 1
ATOM 2120 O O . LYS A 1 269 ? 57.245 2.695 -63.600 1.00 86.62 269 LYS A O 1
ATOM 2125 N N . LYS A 1 270 ? 55.149 3.507 -63.586 1.00 86.88 270 LYS A N 1
ATOM 2126 C CA . LYS A 1 270 ? 55.393 4.540 -64.610 1.00 86.88 270 LYS A CA 1
ATOM 2127 C C . LYS A 1 270 ? 56.481 5.527 -64.186 1.00 86.88 270 LYS A C 1
ATOM 2129 O O . LYS A 1 270 ? 57.297 5.908 -65.019 1.00 86.88 270 LYS A O 1
ATOM 2134 N N . LEU A 1 271 ? 56.495 5.936 -62.917 1.00 84.38 271 LEU A N 1
ATOM 2135 C CA . LEU A 1 271 ? 57.501 6.850 -62.381 1.00 84.38 271 LEU A CA 1
ATOM 2136 C C . LEU A 1 271 ? 58.898 6.218 -62.417 1.00 84.38 271 LEU A C 1
ATOM 2138 O O . LEU A 1 271 ? 59.827 6.848 -62.911 1.00 84.38 271 LEU A O 1
ATOM 2142 N N . GLN A 1 272 ? 59.029 4.954 -62.000 1.00 87.50 272 GLN A N 1
ATOM 2143 C CA . GLN A 1 272 ? 60.291 4.210 -62.096 1.00 87.50 272 GLN A CA 1
ATOM 2144 C C . GLN A 1 272 ? 60.782 4.074 -63.545 1.00 87.50 272 GLN A C 1
ATOM 2146 O O . GLN A 1 272 ? 61.976 4.219 -63.811 1.00 87.50 272 GLN A O 1
ATOM 2151 N N . ASP A 1 273 ? 59.879 3.809 -64.491 1.00 88.06 273 ASP A N 1
ATOM 2152 C CA . ASP A 1 273 ? 60.229 3.709 -65.911 1.00 88.06 273 ASP A CA 1
ATOM 2153 C C . ASP A 1 273 ? 60.696 5.069 -66.476 1.00 88.06 273 ASP A C 1
ATOM 2155 O O . ASP A 1 273 ? 61.683 5.131 -67.213 1.00 88.06 273 ASP A O 1
ATOM 2159 N N . LEU A 1 274 ? 60.044 6.169 -66.079 1.00 84.38 274 LEU A N 1
ATOM 2160 C CA . LEU A 1 274 ? 60.441 7.544 -66.416 1.00 84.38 274 LEU A CA 1
ATOM 2161 C C . LEU A 1 274 ? 61.811 7.916 -65.837 1.00 84.38 274 LEU A C 1
ATOM 2163 O O . LEU A 1 274 ? 62.640 8.477 -66.555 1.00 84.38 274 LEU A O 1
ATOM 2167 N N . GLU A 1 275 ? 62.071 7.591 -64.570 1.00 86.44 275 GLU A N 1
ATOM 2168 C CA . GLU A 1 275 ? 63.368 7.828 -63.925 1.00 86.44 275 GLU A CA 1
ATOM 2169 C C . GLU A 1 275 ? 64.493 7.082 -64.652 1.00 86.44 275 GLU A C 1
ATOM 2171 O O . GLU A 1 275 ? 65.526 7.676 -64.966 1.00 86.44 275 GLU A O 1
ATOM 2176 N N . ARG A 1 276 ? 64.279 5.808 -65.009 1.00 87.12 276 ARG A N 1
ATOM 2177 C CA . ARG A 1 276 ? 65.244 5.022 -65.798 1.00 87.12 276 ARG A CA 1
ATOM 2178 C C . ARG A 1 276 ? 65.518 5.656 -67.159 1.00 87.12 276 ARG A C 1
ATOM 2180 O O . ARG A 1 276 ? 66.679 5.778 -67.545 1.00 87.12 276 ARG A O 1
ATOM 2187 N N . ALA A 1 277 ? 64.477 6.094 -67.868 1.00 86.19 277 ALA A N 1
ATOM 2188 C CA . ALA A 1 277 ? 64.628 6.761 -69.159 1.00 86.19 277 ALA A CA 1
ATOM 2189 C C . ALA A 1 277 ? 65.403 8.088 -69.042 1.00 86.19 277 ALA A C 1
ATOM 2191 O O . ALA A 1 277 ? 66.250 8.381 -69.887 1.00 86.19 277 ALA A O 1
ATOM 2192 N N . GLN A 1 278 ? 65.169 8.869 -67.981 1.00 86.19 278 GLN A N 1
ATOM 2193 C CA . GLN A 1 278 ? 65.919 10.102 -67.721 1.00 86.19 278 GLN A CA 1
ATOM 2194 C C . GLN A 1 278 ? 67.395 9.841 -67.411 1.00 86.19 278 GLN A C 1
ATOM 2196 O O . GLN A 1 278 ? 68.246 10.592 -67.888 1.00 86.19 278 GLN A O 1
ATOM 2201 N N . VAL A 1 279 ? 67.713 8.796 -66.640 1.00 89.06 279 VAL A N 1
ATOM 2202 C CA . VAL A 1 279 ? 69.107 8.407 -66.363 1.00 89.06 279 VAL A CA 1
ATOM 2203 C C . VAL A 1 279 ? 69.822 8.039 -67.662 1.00 89.06 279 VAL A C 1
ATOM 2205 O O . VAL A 1 279 ? 70.869 8.616 -67.949 1.00 89.06 279 VAL A O 1
ATOM 2208 N N . VAL A 1 280 ? 69.222 7.178 -68.491 1.00 89.25 280 VAL A N 1
ATOM 2209 C CA . VAL A 1 280 ? 69.789 6.793 -69.797 1.00 89.25 280 VAL A CA 1
ATOM 2210 C C . VAL A 1 280 ? 69.987 8.017 -70.695 1.00 89.25 280 VAL A C 1
ATOM 2212 O O . VAL A 1 280 ? 71.065 8.203 -71.255 1.00 89.25 280 VAL A O 1
ATOM 2215 N N . SER A 1 281 ? 68.989 8.901 -70.783 1.00 86.12 281 SER A N 1
ATOM 2216 C CA . SER A 1 281 ? 69.094 10.125 -71.584 1.00 86.12 281 SER A CA 1
ATOM 2217 C C . SER A 1 281 ? 70.198 11.065 -71.087 1.00 86.12 281 SER A C 1
ATOM 2219 O O . SER A 1 281 ? 70.885 11.667 -71.912 1.00 86.12 281 SER A O 1
ATOM 2221 N N . ARG A 1 282 ? 70.397 11.196 -69.768 1.00 87.12 282 ARG A N 1
ATOM 2222 C CA . ARG A 1 282 ? 71.486 12.004 -69.193 1.00 87.12 282 ARG A CA 1
ATOM 2223 C C . ARG A 1 282 ? 72.857 11.405 -69.489 1.00 87.12 282 ARG A C 1
ATOM 2225 O O . ARG A 1 282 ? 73.771 12.149 -69.831 1.00 87.12 282 ARG A O 1
ATOM 2232 N N . GLU A 1 283 ? 73.004 10.087 -69.375 1.00 88.75 283 GLU A N 1
ATOM 2233 C CA . GLU A 1 283 ? 74.249 9.395 -69.728 1.00 88.75 283 GLU A CA 1
ATOM 2234 C C . GLU A 1 283 ? 74.589 9.579 -71.210 1.00 88.75 283 GLU A C 1
ATOM 2236 O O . GLU A 1 283 ? 75.741 9.842 -71.559 1.00 88.75 283 GLU A O 1
ATOM 2241 N N . GLU A 1 284 ? 73.591 9.490 -72.087 1.00 87.75 284 GLU A N 1
ATOM 2242 C CA . GLU A 1 284 ? 73.771 9.704 -73.521 1.00 87.75 284 GLU A CA 1
ATOM 2243 C C . GLU A 1 284 ? 74.135 11.159 -73.845 1.00 87.75 284 GLU A C 1
ATOM 2245 O O . GLU A 1 284 ? 75.088 11.400 -74.588 1.00 87.75 284 GLU A O 1
ATOM 2250 N N . GLN A 1 285 ? 73.469 12.137 -73.220 1.00 84.94 285 GLN A N 1
ATOM 2251 C CA . GLN A 1 285 ? 73.836 13.554 -73.332 1.00 84.94 285 GLN A CA 1
ATOM 2252 C C . GLN A 1 285 ? 75.276 13.811 -72.870 1.00 84.94 285 GLN A C 1
ATOM 2254 O O . GLN A 1 285 ? 76.025 14.492 -73.570 1.00 84.94 285 GLN A O 1
ATOM 2259 N N . ALA A 1 286 ? 75.695 13.224 -71.744 1.00 88.38 286 ALA A N 1
ATOM 2260 C CA . ALA A 1 286 ? 77.063 13.345 -71.245 1.00 88.38 286 ALA A CA 1
ATOM 2261 C C . ALA A 1 286 ? 78.091 12.737 -72.218 1.00 88.38 286 ALA A C 1
ATOM 2263 O O . ALA A 1 286 ? 79.141 13.336 -72.461 1.00 88.38 286 ALA A O 1
ATOM 2264 N N . ARG A 1 287 ? 77.782 11.583 -72.832 1.00 89.94 287 ARG A N 1
ATOM 2265 C CA . ARG A 1 287 ? 78.635 10.964 -73.865 1.00 89.94 287 ARG A CA 1
ATOM 2266 C C . ARG A 1 287 ? 78.764 11.841 -75.105 1.00 89.94 287 ARG A C 1
ATOM 2268 O O . ARG A 1 287 ? 79.878 12.041 -75.585 1.00 89.94 287 ARG A O 1
ATOM 2275 N N . ILE A 1 288 ? 77.650 12.371 -75.614 1.00 87.81 288 ILE A N 1
ATOM 2276 C CA . ILE A 1 288 ? 77.649 13.268 -76.780 1.00 87.81 288 ILE A CA 1
ATOM 2277 C C . ILE A 1 288 ? 78.468 14.526 -76.478 1.00 87.81 288 ILE A C 1
ATOM 2279 O O . ILE A 1 288 ? 79.283 14.938 -77.301 1.00 87.81 288 ILE A O 1
ATOM 2283 N N . GLN A 1 289 ? 78.297 15.114 -75.293 1.00 88.12 289 GLN A N 1
ATOM 2284 C CA . GLN A 1 289 ? 79.029 16.312 -74.890 1.00 88.12 289 GLN A CA 1
ATOM 2285 C C . GLN A 1 289 ? 80.542 16.060 -74.792 1.00 88.12 289 GLN A C 1
ATOM 2287 O O . GLN A 1 289 ? 81.316 16.856 -75.317 1.00 88.12 289 GLN A O 1
ATOM 2292 N N . SER A 1 290 ? 80.960 14.924 -74.222 1.00 90.50 290 SER A N 1
ATOM 2293 C CA . SER A 1 290 ? 82.371 14.511 -74.189 1.00 90.50 290 SER A CA 1
ATOM 2294 C C . SER A 1 290 ? 82.951 14.296 -75.593 1.00 90.50 290 SER A C 1
ATOM 2296 O O . SER A 1 290 ? 84.049 14.763 -75.887 1.00 90.50 290 SER A O 1
ATOM 2298 N N . LEU A 1 291 ? 82.208 13.644 -76.495 1.00 88.62 291 LEU A N 1
ATOM 2299 C CA . LEU A 1 291 ? 82.623 13.461 -77.890 1.00 88.62 291 LEU A CA 1
ATOM 2300 C C . LEU A 1 291 ? 82.789 14.794 -78.626 1.00 88.62 291 LEU A C 1
ATOM 2302 O O . LEU A 1 291 ? 83.764 14.970 -79.353 1.00 88.62 291 LEU A O 1
ATOM 2306 N N . LEU A 1 292 ? 81.861 15.735 -78.435 1.00 85.88 292 LEU A N 1
ATOM 2307 C CA . LEU A 1 292 ? 81.960 17.075 -79.015 1.00 85.88 292 LEU A CA 1
ATOM 2308 C C . LEU A 1 292 ? 83.201 17.814 -78.516 1.00 85.88 292 LEU A C 1
ATOM 2310 O O . LEU A 1 292 ? 83.849 18.499 -79.303 1.00 85.88 292 LEU A O 1
ATOM 2314 N N . GLU A 1 293 ? 83.545 17.664 -77.238 1.00 88.06 293 GLU A N 1
ATOM 2315 C CA . GLU A 1 293 ? 84.745 18.258 -76.650 1.00 88.06 293 GLU A CA 1
ATOM 2316 C C . GLU A 1 293 ? 86.022 17.671 -77.268 1.00 88.06 293 GLU A C 1
ATOM 2318 O O . GLU A 1 293 ? 86.868 18.429 -77.742 1.00 88.06 293 GLU A O 1
ATOM 2323 N N . ILE A 1 294 ? 86.099 16.341 -77.408 1.00 88.56 294 ILE A N 1
ATOM 2324 C CA . ILE A 1 294 ? 87.209 15.652 -78.091 1.00 88.56 294 ILE A CA 1
ATOM 2325 C C . ILE A 1 294 ? 87.344 16.127 -79.543 1.00 88.56 294 ILE A C 1
ATOM 2327 O O . ILE A 1 294 ? 88.440 16.476 -79.985 1.00 88.56 294 ILE A O 1
ATOM 2331 N N . VAL A 1 295 ? 86.239 16.163 -80.296 1.00 87.75 295 VAL A N 1
ATOM 2332 C CA . VAL A 1 295 ? 86.244 16.623 -81.695 1.00 87.75 295 VAL A CA 1
ATOM 2333 C C . VAL A 1 295 ? 86.714 18.071 -81.777 1.00 87.75 295 VAL A C 1
ATOM 2335 O O . VAL A 1 295 ? 87.520 18.393 -82.649 1.00 87.75 295 VAL A O 1
ATOM 2338 N N . ARG A 1 296 ? 86.256 18.931 -80.859 1.00 87.25 296 ARG A N 1
ATOM 2339 C CA . ARG A 1 296 ? 86.637 20.344 -80.802 1.00 87.25 296 ARG A CA 1
ATOM 2340 C C . ARG A 1 296 ? 88.134 20.509 -80.549 1.00 87.25 296 ARG A C 1
ATOM 2342 O O . ARG A 1 296 ? 88.795 21.226 -81.303 1.00 87.25 296 ARG A O 1
ATOM 2349 N N . GLU A 1 297 ? 88.680 19.791 -79.568 1.00 87.31 297 GLU A N 1
ATOM 2350 C CA . GLU A 1 297 ? 90.119 19.769 -79.284 1.00 87.31 297 GLU A CA 1
ATOM 2351 C C . GLU A 1 297 ? 90.938 19.281 -80.486 1.00 87.31 297 GLU A C 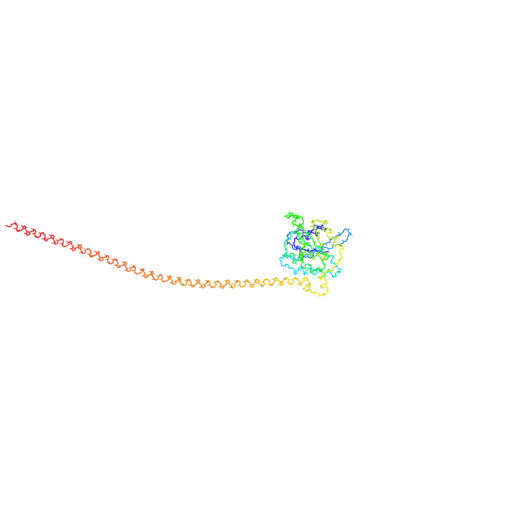1
ATOM 2353 O O . GLU A 1 297 ? 91.984 19.860 -80.801 1.00 87.31 297 GLU A O 1
ATOM 2358 N N . GLU A 1 298 ? 90.463 18.252 -81.192 1.00 85.38 298 GLU A N 1
ATOM 2359 C CA . GLU A 1 298 ? 91.103 17.745 -82.406 1.00 85.38 298 GLU A CA 1
ATOM 2360 C C . GLU A 1 298 ? 91.081 18.764 -83.547 1.00 85.38 298 GLU A C 1
ATOM 2362 O O . GLU A 1 298 ? 92.103 18.964 -84.212 1.00 85.38 298 GLU A O 1
ATOM 2367 N N . THR A 1 299 ? 89.943 19.424 -83.786 1.00 81.06 299 THR A N 1
ATOM 2368 C CA . THR A 1 299 ? 89.845 20.487 -84.795 1.00 81.06 299 THR A CA 1
ATOM 2369 C C . THR A 1 299 ? 90.756 21.658 -84.463 1.00 81.06 299 THR A C 1
ATOM 2371 O O . THR A 1 299 ? 91.477 22.122 -85.347 1.00 81.06 299 THR A O 1
ATOM 2374 N N . ASP A 1 300 ? 90.813 22.082 -83.200 1.00 85.56 300 ASP A N 1
ATOM 2375 C CA . ASP A 1 300 ? 91.704 23.154 -82.757 1.00 85.56 300 ASP A CA 1
ATOM 2376 C C . ASP A 1 300 ? 93.175 22.752 -82.907 1.00 85.56 300 ASP A C 1
ATOM 2378 O O . ASP A 1 300 ? 94.013 23.561 -83.314 1.00 85.56 300 ASP A O 1
ATOM 2382 N N . ARG A 1 301 ? 93.512 21.487 -82.624 1.00 82.06 301 ARG A N 1
ATOM 2383 C CA . ARG A 1 301 ? 94.861 20.943 -82.821 1.00 82.06 301 ARG A CA 1
ATOM 2384 C C . ARG A 1 301 ? 95.250 20.934 -84.298 1.00 82.06 301 ARG A C 1
ATOM 2386 O O . ARG A 1 301 ? 96.295 21.485 -84.632 1.00 82.06 301 ARG A O 1
ATOM 2393 N N . LYS A 1 302 ? 94.390 20.413 -85.180 1.00 82.31 302 LYS A N 1
ATOM 2394 C CA . LYS A 1 302 ? 94.601 20.434 -86.640 1.00 82.31 302 LYS A CA 1
ATOM 2395 C C . LYS A 1 302 ? 94.728 21.862 -87.171 1.00 82.31 302 LYS A C 1
ATOM 2397 O O . LYS A 1 302 ? 95.590 22.124 -88.005 1.00 82.31 302 LYS A O 1
ATOM 2402 N N . HIS A 1 303 ? 93.917 22.795 -86.669 1.00 81.19 303 HIS A N 1
ATOM 2403 C CA . HIS A 1 303 ? 93.993 24.203 -87.053 1.00 81.19 303 HIS A CA 1
ATOM 2404 C C . HIS A 1 303 ? 95.325 24.839 -86.623 1.00 81.19 303 HIS A C 1
ATOM 2406 O O . HIS A 1 303 ? 95.973 25.517 -87.421 1.00 81.19 303 HIS A O 1
ATOM 2412 N N . ARG A 1 304 ? 95.796 24.564 -85.397 1.00 80.69 304 ARG A N 1
ATOM 2413 C CA . ARG A 1 304 ? 97.124 24.997 -84.927 1.00 80.69 304 ARG A CA 1
ATOM 2414 C C . ARG A 1 304 ? 98.257 24.400 -85.760 1.00 80.69 304 ARG A C 1
ATOM 2416 O O . ARG A 1 304 ? 99.181 25.131 -86.115 1.00 80.69 304 ARG A O 1
ATOM 2423 N N . ASP A 1 305 ? 98.189 23.113 -86.089 1.00 81.88 305 ASP A N 1
ATOM 2424 C CA . ASP A 1 305 ? 99.204 22.438 -86.903 1.00 81.88 305 ASP A CA 1
ATOM 2425 C C . ASP A 1 305 ? 99.240 22.993 -88.336 1.00 81.88 305 ASP A C 1
ATOM 2427 O O . ASP A 1 305 ? 100.323 23.248 -88.869 1.00 81.88 305 ASP A O 1
ATOM 2431 N N . LEU A 1 306 ? 98.077 23.290 -88.929 1.00 78.00 306 LEU A N 1
ATOM 2432 C CA . LEU A 1 306 ? 97.971 23.951 -90.232 1.00 78.00 306 LEU A CA 1
ATOM 2433 C C . LEU A 1 306 ? 98.591 25.355 -90.207 1.00 78.00 306 LEU A C 1
ATOM 2435 O O . LEU A 1 306 ? 99.415 25.677 -91.061 1.00 78.00 306 LEU A O 1
ATOM 2439 N N . LEU A 1 307 ? 98.263 26.173 -89.200 1.00 78.50 307 LEU A N 1
ATOM 2440 C CA . LEU A 1 307 ? 98.862 27.502 -89.027 1.00 78.50 307 LEU A CA 1
ATOM 2441 C C . LEU A 1 307 ? 100.384 27.422 -88.845 1.00 78.50 307 LEU A C 1
ATOM 2443 O O . LEU A 1 307 ? 101.118 28.271 -89.354 1.00 78.50 307 LEU A O 1
ATOM 2447 N N . ARG A 1 308 ? 100.877 26.391 -88.149 1.00 77.88 308 ARG A N 1
ATOM 2448 C CA . ARG A 1 308 ? 102.313 26.142 -87.966 1.00 77.88 308 ARG A CA 1
ATOM 2449 C C . ARG A 1 308 ? 102.990 25.745 -89.278 1.00 77.88 308 ARG A C 1
ATOM 2451 O O . ARG A 1 308 ? 104.064 26.263 -89.573 1.00 77.88 308 ARG A O 1
ATOM 2458 N N . SER A 1 309 ? 102.350 24.887 -90.074 1.00 76.69 309 SER A N 1
ATOM 2459 C CA . SER A 1 309 ? 102.812 24.484 -91.407 1.00 76.69 309 SER A CA 1
ATOM 2460 C C . SER A 1 309 ? 102.868 25.672 -92.370 1.00 76.69 309 SER A C 1
ATOM 2462 O O . SER A 1 309 ? 103.905 25.907 -92.989 1.00 76.69 309 SER A O 1
ATOM 2464 N N . MET A 1 310 ? 101.815 26.495 -92.414 1.00 76.62 310 MET A N 1
ATOM 2465 C CA . MET A 1 310 ? 101.793 27.721 -93.217 1.00 76.62 310 MET A CA 1
ATOM 2466 C C . MET A 1 310 ? 102.891 28.695 -92.787 1.00 76.62 310 MET A C 1
ATOM 2468 O O . MET A 1 310 ? 103.614 29.213 -93.631 1.00 76.62 310 MET A O 1
ATOM 2472 N N . ARG A 1 311 ? 103.080 28.911 -91.478 1.00 74.12 311 ARG A N 1
ATOM 2473 C CA . ARG A 1 311 ? 104.153 29.777 -90.967 1.00 74.12 311 ARG A CA 1
ATOM 2474 C C . ARG A 1 311 ? 105.542 29.242 -91.343 1.00 74.12 311 ARG A C 1
ATOM 2476 O O . ARG A 1 311 ? 106.417 30.034 -91.673 1.00 74.12 311 ARG A O 1
ATOM 2483 N N . HIS A 1 312 ? 105.732 27.920 -91.355 1.00 70.31 312 HIS A N 1
ATOM 2484 C CA . HIS A 1 312 ? 106.974 27.299 -91.820 1.00 70.31 312 HIS A CA 1
ATOM 2485 C C . HIS A 1 312 ? 107.185 27.492 -93.331 1.00 70.31 312 HIS A C 1
ATOM 2487 O O . HIS A 1 312 ? 108.272 27.893 -93.733 1.00 70.31 312 HIS A O 1
ATOM 2493 N N . GLN A 1 313 ? 106.150 27.309 -94.160 1.00 70.38 313 GLN A N 1
ATOM 2494 C CA . GLN A 1 313 ? 106.221 27.575 -95.603 1.00 70.38 313 GLN A CA 1
ATOM 2495 C C . GLN A 1 313 ? 106.527 29.047 -95.913 1.00 70.38 313 GLN A C 1
ATOM 2497 O O . GLN A 1 313 ? 107.372 29.321 -96.759 1.00 70.38 313 GLN A O 1
ATOM 2502 N N . VAL A 1 314 ? 105.914 29.995 -95.194 1.00 66.81 314 VAL A N 1
ATOM 2503 C CA . VAL A 1 314 ? 106.226 31.427 -95.343 1.00 66.81 314 VAL A CA 1
ATOM 2504 C C . VAL A 1 314 ? 107.669 31.732 -94.924 1.00 66.81 314 VAL A C 1
ATOM 2506 O O . VAL A 1 314 ? 108.351 32.471 -95.627 1.00 66.81 314 VAL A O 1
ATOM 2509 N N . SER A 1 315 ? 108.182 31.132 -93.842 1.00 64.38 315 SER A N 1
ATOM 2510 C CA . SER A 1 315 ? 109.595 31.286 -93.457 1.00 64.38 315 SER A CA 1
ATOM 2511 C C . SER A 1 315 ? 110.576 30.694 -94.473 1.00 64.38 315 SER A C 1
ATOM 2513 O O . SER A 1 315 ? 111.646 31.260 -94.651 1.00 64.38 315 SER A O 1
ATOM 2515 N N . VAL A 1 316 ? 110.231 29.591 -95.147 1.00 59.88 316 VAL A N 1
ATOM 2516 C CA . VAL A 1 316 ? 111.068 29.002 -96.210 1.00 59.88 316 VAL A CA 1
ATOM 2517 C C . VAL A 1 316 ? 111.064 29.879 -97.467 1.00 59.88 316 VAL A C 1
ATOM 2519 O O . VAL A 1 316 ? 112.105 30.037 -98.094 1.00 59.88 316 VAL A O 1
ATOM 2522 N N . ILE A 1 317 ? 109.928 30.499 -97.807 1.00 58.44 317 ILE A N 1
ATOM 2523 C CA . ILE A 1 317 ? 109.814 31.418 -98.952 1.00 58.44 317 ILE A CA 1
ATOM 2524 C C . ILE A 1 317 ? 110.577 32.733 -98.712 1.00 58.44 317 ILE A C 1
ATOM 2526 O O . ILE A 1 317 ? 111.153 33.265 -99.649 1.00 58.44 317 ILE A O 1
ATOM 2530 N N . PHE A 1 318 ? 110.621 33.244 -97.476 1.00 55.56 318 PHE A N 1
ATOM 2531 C CA . PHE A 1 318 ? 111.371 34.463 -97.122 1.00 55.56 318 PHE A CA 1
ATOM 2532 C C . PHE A 1 318 ? 112.877 34.240 -96.867 1.00 55.56 318 PHE A C 1
ATOM 2534 O O . PHE A 1 318 ? 113.587 35.204 -96.586 1.00 55.56 318 PHE A O 1
ATOM 2541 N N . ALA A 1 319 ? 113.365 32.995 -96.927 1.00 52.56 319 ALA A N 1
ATOM 2542 C CA . ALA A 1 319 ? 114.777 32.639 -96.739 1.00 52.56 319 ALA A CA 1
ATOM 2543 C C . ALA A 1 319 ? 115.523 32.321 -98.058 1.00 52.56 319 ALA A C 1
ATOM 2545 O O . ALA A 1 319 ? 116.697 31.948 -98.008 1.00 52.56 319 ALA A O 1
ATOM 2546 N N . LEU A 1 320 ? 114.849 32.465 -99.206 1.00 45.25 320 LEU A N 1
ATOM 2547 C CA . LEU A 1 320 ? 115.402 32.437 -100.570 1.00 45.25 320 LEU A CA 1
ATOM 2548 C C . LEU A 1 320 ? 115.488 33.862 -101.127 1.00 45.25 320 LEU A C 1
ATOM 2550 O O . LEU A 1 320 ? 116.464 34.130 -101.859 1.00 45.25 320 LEU A O 1
#

pLDDT: mean 80.16, std 11.28, range [36.56, 96.06]

Foldseek 3Di:
DEEEEAPPLCRLLLLCQQAVDPVRDDDPDPDPPQLAWDWDWGADPVRDIDIYTYHHYAVSPPPPDHNVSSLVNVLVVLVVCVVVVNFDLAYEYGDELPDPVQPRLQLSVQLVCLFAVQLLRYEYEYEPCVPPPDDNVVSVVSLCCQCPVPPGHCVVSVVSNYHYYYDDSHNVRSSVVVVVSVVGDGDHGQSSVCVVVPDDSCRRSSNVSVVVVVVVVVVVVVVVVVVVVVVVVVVVVVVVVVVVVVVVVVVVVVVVVVVVVVVVVVVVVVVVVVVVVVVVVVVVVVVVVVVVVVVVVVVVVVVVVVVVVVVVVVVVVVVD

Organism: NCBI:txid1095629

InterPro domains:
  IPR006073 GTP binding domain [PF01926] (3-63)
  IPR027417 P-loop containing nucleoside triphosphate hydrolase [G3DSA:3.40.50.300] (2-187)
  IPR027417 P-loop containing nucleoside triphosphate hydrolase [SSF52540] (3-186)

Radius of gyration: 53.13 Å; chains: 1; bounding box: 139×54×137 Å